Protein AF-A0A960TV09-F1 (afdb_monomer_lite)

Sequence (250 aa):
MPSRGPSNRNRPARTRDEVLQQHLTRLWRKVAARRNPPSLDRWLRKELGELNGLRRQERLMLGDMVTDAIRFGVLIVFADTWAADTSVPLTNPEALADAWEAPSGPDLWNALRALPVPVVFHWAFMRRRLDGTARPPVPAPDDRCAKVWRLLREDAPRSRNLRLRCVWNGLPPHLAPRLERRAELSGWTRPQLLDWLDHQAWRPPLWLRLRHPERLEALAAELNAADFRAEIHAGALALRGPRGIYDERC

Secondary structure (DSSP, 8-state):
----------PPPPPHHHHHHHHHHHHHHHHHTSSS---HHHHHHHHHHT-TT--HHHHHHHHHHHHHHHHTHHHHHHHHHHHH-TTS-TT-HHHHHHH-----THHHHHHHHHS-HHHHHHHHHHHHHTTT--------SSHHHHHHHHHHHHHGGG---HHHHHHHTT--GGGHHHHHHHHHHHT--HHHHHHHHHHTTSPPPEEE--SSGGGHHHHHHHHHHTT-EEEEETTEEEEESSS-GGG---

pLDDT: mean 87.01, std 14.3, range [30.16, 97.94]

Structure (mmCIF, N/CA/C/O backbone):
data_AF-A0A960TV09-F1
#
_entry.id   AF-A0A960TV09-F1
#
loop_
_atom_site.group_PDB
_atom_site.id
_atom_site.type_symbol
_atom_site.label_atom_id
_atom_site.label_alt_id
_atom_site.label_comp_id
_atom_site.label_asym_id
_atom_site.label_entity_id
_atom_site.label_seq_id
_atom_site.pdbx_PDB_ins_code
_atom_site.Cartn_x
_atom_site.Cartn_y
_atom_site.Cartn_z
_atom_site.occupancy
_atom_site.B_iso_or_equiv
_atom_site.auth_seq_id
_atom_site.auth_comp_id
_atom_site.auth_asym_id
_atom_site.auth_atom_id
_atom_site.pdbx_PDB_model_num
ATOM 1 N N . MET A 1 1 ? 47.468 -44.130 4.452 1.00 47.47 1 MET A N 1
ATOM 2 C CA . MET A 1 1 ? 47.261 -42.846 5.158 1.00 47.47 1 MET A CA 1
ATOM 3 C C . MET A 1 1 ? 46.123 -42.090 4.481 1.00 47.47 1 MET A C 1
ATOM 5 O O . MET A 1 1 ? 46.288 -41.732 3.322 1.00 47.47 1 MET A O 1
ATOM 9 N N . PRO A 1 2 ? 44.955 -41.915 5.122 1.00 44.28 2 PRO A N 1
ATOM 10 C CA . PRO A 1 2 ? 43.833 -41.213 4.509 1.00 44.28 2 PRO A CA 1
ATOM 11 C C . PRO A 1 2 ? 44.037 -39.694 4.596 1.00 44.28 2 PRO A C 1
ATOM 13 O O . PRO A 1 2 ? 44.176 -39.127 5.681 1.00 44.28 2 PRO A O 1
ATOM 16 N N . SER A 1 3 ? 44.065 -39.059 3.425 1.00 46.38 3 SER A N 1
ATOM 17 C CA . SER A 1 3 ? 44.123 -37.610 3.240 1.00 46.38 3 SER A CA 1
ATOM 18 C C . SER A 1 3 ? 42.897 -36.950 3.878 1.00 46.38 3 SER A C 1
ATOM 20 O O . SER A 1 3 ? 41.761 -37.179 3.461 1.00 46.38 3 SER A O 1
ATOM 22 N N . ARG A 1 4 ? 43.119 -36.155 4.932 1.00 46.69 4 ARG A N 1
ATOM 23 C CA . ARG A 1 4 ? 42.092 -35.303 5.540 1.00 46.69 4 ARG A CA 1
ATOM 24 C C . ARG A 1 4 ? 41.805 -34.155 4.575 1.00 46.69 4 ARG A C 1
ATOM 26 O O . ARG A 1 4 ? 42.610 -33.236 4.455 1.00 46.69 4 ARG A O 1
ATOM 33 N N . GLY A 1 5 ? 40.662 -34.226 3.894 1.00 47.59 5 GLY A N 1
ATOM 34 C CA . GLY A 1 5 ? 40.154 -33.136 3.066 1.00 47.59 5 GLY A CA 1
ATOM 35 C C . GLY A 1 5 ? 40.037 -31.828 3.863 1.00 47.59 5 GLY A C 1
ATOM 36 O O . GLY A 1 5 ? 39.834 -31.867 5.083 1.00 47.59 5 GLY A O 1
ATOM 37 N N . PRO A 1 6 ? 40.194 -30.669 3.204 1.00 46.56 6 PRO A N 1
ATOM 38 C CA . PRO A 1 6 ? 40.268 -29.386 3.879 1.00 46.56 6 PRO A CA 1
ATOM 39 C C . PRO A 1 6 ? 38.989 -29.125 4.676 1.00 46.56 6 PRO A C 1
ATOM 41 O O . PRO A 1 6 ? 37.874 -29.105 4.155 1.00 46.56 6 PRO A O 1
ATOM 44 N N . SER A 1 7 ? 39.193 -28.941 5.979 1.00 47.56 7 SER A N 1
ATOM 45 C CA . SER A 1 7 ? 38.202 -28.521 6.960 1.00 47.56 7 SER A CA 1
ATOM 46 C C . SER A 1 7 ? 37.508 -27.243 6.482 1.00 47.56 7 SER A C 1
ATOM 48 O O . SER A 1 7 ? 38.077 -26.156 6.551 1.00 47.56 7 SER A O 1
ATOM 50 N N . ASN A 1 8 ? 36.260 -27.394 6.046 1.00 47.22 8 ASN A N 1
ATOM 51 C CA . ASN A 1 8 ? 35.329 -26.335 5.673 1.00 47.22 8 ASN A CA 1
ATOM 52 C C . ASN A 1 8 ? 34.978 -25.486 6.916 1.00 47.22 8 ASN A C 1
ATOM 54 O O . ASN A 1 8 ? 33.966 -25.714 7.578 1.00 47.22 8 ASN A O 1
ATOM 58 N N . ARG A 1 9 ? 35.867 -24.565 7.306 1.00 51.53 9 ARG A N 1
ATOM 59 C CA . ARG A 1 9 ? 35.687 -23.629 8.427 1.00 51.53 9 ARG A CA 1
ATOM 60 C C . ARG A 1 9 ? 35.699 -22.195 7.908 1.00 51.53 9 ARG A C 1
ATOM 62 O O . ARG A 1 9 ? 36.542 -21.842 7.094 1.00 51.53 9 ARG A O 1
ATOM 69 N N . ASN A 1 10 ? 34.781 -21.401 8.460 1.00 44.88 10 ASN A N 1
ATOM 70 C CA . ASN A 1 10 ? 34.544 -19.966 8.252 1.00 44.88 10 ASN A CA 1
ATOM 71 C C . ASN A 1 10 ? 33.577 -19.585 7.123 1.00 44.88 10 ASN A C 1
ATOM 73 O O . ASN A 1 10 ? 33.910 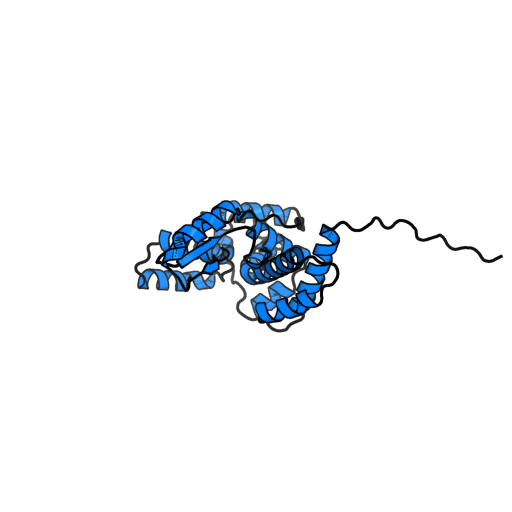-18.815 6.228 1.00 44.88 10 ASN A O 1
ATOM 77 N N . ARG A 1 11 ? 32.309 -20.000 7.247 1.00 49.94 11 ARG A N 1
ATOM 78 C CA . ARG A 1 11 ? 31.226 -19.082 6.858 1.00 49.94 11 ARG A CA 1
ATOM 79 C C . ARG A 1 11 ? 31.008 -18.095 8.013 1.00 49.94 11 ARG A C 1
ATOM 81 O O . ARG A 1 11 ? 30.793 -18.571 9.128 1.00 49.94 11 ARG A O 1
ATOM 88 N N . PRO A 1 12 ? 31.070 -16.769 7.787 1.00 57.00 12 PRO A N 1
ATOM 89 C CA . PRO A 1 12 ? 30.714 -15.799 8.817 1.00 57.00 12 PRO A CA 1
ATOM 90 C C . PRO A 1 12 ? 29.278 -16.054 9.290 1.00 57.00 12 PRO A C 1
ATOM 92 O O . PRO A 1 12 ? 28.416 -16.466 8.506 1.00 57.00 12 PRO A O 1
ATOM 95 N N . ALA A 1 13 ? 29.034 -15.862 10.588 1.00 66.69 13 ALA A N 1
ATOM 96 C CA . ALA A 1 13 ? 27.693 -15.960 11.146 1.00 66.69 13 ALA A CA 1
ATOM 97 C C . ALA A 1 13 ? 26.780 -14.964 10.417 1.00 66.69 13 ALA A C 1
ATOM 99 O O . ALA A 1 13 ? 27.124 -13.790 10.289 1.00 66.69 13 ALA A O 1
ATOM 100 N N . ARG A 1 14 ? 25.636 -15.444 9.919 1.00 76.38 14 ARG A N 1
ATOM 101 C CA . ARG A 1 14 ? 24.661 -14.597 9.223 1.00 76.38 14 ARG A CA 1
ATOM 102 C C . ARG A 1 14 ? 24.199 -13.474 10.142 1.00 76.38 14 ARG A C 1
ATOM 104 O O . ARG A 1 14 ? 23.863 -13.731 11.302 1.00 76.38 14 ARG A O 1
ATOM 111 N N . THR A 1 15 ? 24.133 -12.256 9.618 1.00 85.69 15 THR A N 1
ATOM 112 C CA . THR A 1 15 ? 23.558 -11.127 10.358 1.00 85.69 15 THR A CA 1
ATOM 113 C C . THR A 1 15 ? 22.065 -11.359 10.627 1.00 85.69 15 THR A C 1
ATOM 115 O O . THR A 1 15 ? 21.402 -12.160 9.958 1.00 85.69 15 THR A O 1
ATOM 118 N N . ARG A 1 16 ? 21.495 -10.670 11.627 1.00 85.88 16 ARG A N 1
ATOM 119 C CA . ARG A 1 16 ? 20.059 -10.806 11.930 1.00 85.88 16 ARG A CA 1
ATOM 120 C C . ARG A 1 16 ? 19.187 -10.393 10.741 1.00 85.88 16 ARG A C 1
ATOM 122 O O . ARG A 1 16 ? 18.188 -11.057 10.467 1.00 85.88 16 ARG A O 1
ATOM 129 N N . ASP A 1 17 ? 19.609 -9.369 10.007 1.00 84.44 17 ASP A N 1
ATOM 130 C CA . ASP A 1 17 ? 18.924 -8.876 8.813 1.00 84.44 17 ASP A CA 1
ATOM 131 C C . ASP A 1 17 ? 18.920 -9.912 7.686 1.00 84.44 17 ASP A C 1
ATOM 133 O O . ASP A 1 17 ? 17.880 -10.133 7.068 1.00 84.44 17 ASP A O 1
ATOM 137 N N . GLU A 1 18 ? 20.022 -10.637 7.472 1.00 86.62 18 GLU A N 1
ATOM 138 C CA . GLU A 1 18 ? 20.066 -11.739 6.502 1.00 86.62 18 GLU A CA 1
ATOM 139 C C . GLU A 1 18 ? 19.075 -12.856 6.846 1.00 86.62 18 GLU A C 1
ATOM 141 O O . GLU A 1 18 ? 18.422 -13.413 5.959 1.00 86.62 18 GLU A O 1
ATOM 146 N N . VAL A 1 19 ? 18.939 -13.191 8.133 1.00 89.94 19 VAL A N 1
ATOM 147 C CA . VAL A 1 19 ? 17.959 -14.188 8.592 1.00 89.94 19 VAL A CA 1
ATOM 148 C C . VAL A 1 19 ? 16.536 -13.701 8.307 1.00 89.94 19 VAL A C 1
ATOM 150 O O . VAL A 1 19 ? 15.722 -14.449 7.760 1.00 89.94 19 VAL A O 1
ATOM 153 N N . LEU A 1 20 ? 16.234 -12.437 8.612 1.00 89.31 20 LEU A N 1
ATOM 154 C CA . LEU A 1 20 ? 14.924 -11.837 8.348 1.00 89.31 20 LEU A CA 1
ATOM 155 C C . LEU A 1 20 ? 14.610 -11.792 6.845 1.00 89.31 20 LEU A C 1
ATOM 157 O O . LEU A 1 20 ? 13.520 -12.199 6.442 1.00 89.31 20 LEU A O 1
ATOM 161 N N . GLN A 1 21 ? 15.569 -11.400 6.004 1.00 88.56 21 GLN A N 1
ATOM 162 C CA . GLN A 1 21 ? 15.420 -11.396 4.545 1.00 88.56 21 GLN A CA 1
ATOM 163 C C . GLN A 1 21 ? 15.186 -12.804 3.974 1.00 88.56 21 GLN A C 1
ATOM 165 O O . GLN A 1 21 ? 14.387 -12.975 3.048 1.00 88.56 21 GLN A O 1
ATOM 170 N N . GLN A 1 22 ? 15.817 -13.840 4.538 1.00 91.31 22 GLN A N 1
ATOM 171 C CA . GLN A 1 22 ? 15.573 -15.233 4.143 1.00 91.31 22 GLN A CA 1
ATOM 172 C C . GLN A 1 22 ? 14.155 -15.688 4.482 1.00 91.31 22 GLN A C 1
ATOM 174 O O . GLN A 1 22 ? 13.486 -16.301 3.644 1.00 91.31 22 GLN A O 1
ATOM 179 N N . HIS A 1 23 ? 13.672 -15.372 5.686 1.00 93.44 23 HIS A N 1
ATOM 180 C CA . HIS A 1 23 ? 12.295 -15.671 6.073 1.00 93.44 23 HIS A CA 1
ATOM 181 C C . HIS A 1 23 ? 11.288 -14.918 5.207 1.00 93.44 23 HIS A C 1
ATOM 183 O O . HIS A 1 23 ? 10.333 -15.527 4.727 1.00 93.44 23 HIS A O 1
ATOM 189 N N . LEU A 1 24 ? 11.535 -13.636 4.939 1.00 92.06 24 LEU A N 1
ATOM 190 C CA . LEU A 1 24 ? 10.708 -12.817 4.061 1.00 92.06 24 LEU A CA 1
ATOM 191 C C . LEU A 1 24 ? 10.643 -13.394 2.641 1.00 92.06 24 LEU A C 1
ATOM 193 O O . LEU A 1 24 ? 9.563 -13.555 2.077 1.00 92.06 24 LEU A O 1
ATOM 197 N N . THR A 1 25 ? 11.793 -13.803 2.103 1.00 93.25 25 THR A N 1
ATOM 198 C CA . THR A 1 25 ? 11.888 -14.458 0.794 1.00 93.25 25 THR A CA 1
ATOM 199 C C . THR A 1 25 ? 11.095 -15.756 0.753 1.00 93.25 25 THR A C 1
ATOM 201 O O . THR A 1 25 ? 10.360 -16.013 -0.202 1.00 93.25 25 THR A O 1
ATOM 204 N N . ARG A 1 26 ? 11.210 -16.583 1.798 1.00 95.00 26 ARG A N 1
ATOM 205 C CA . ARG A 1 26 ? 10.452 -17.832 1.907 1.00 95.00 26 ARG A CA 1
ATOM 206 C C . ARG A 1 26 ? 8.949 -17.567 1.972 1.00 95.00 26 ARG A C 1
ATOM 208 O O . ARG A 1 26 ? 8.201 -18.250 1.275 1.00 95.00 26 ARG A O 1
ATOM 215 N N . LEU A 1 27 ? 8.515 -16.599 2.779 1.00 95.38 27 LEU A N 1
ATOM 216 C CA . LEU A 1 27 ? 7.109 -16.215 2.890 1.00 95.38 27 LEU A CA 1
ATOM 217 C C . LEU A 1 27 ? 6.571 -15.746 1.540 1.00 95.38 27 LEU A C 1
ATOM 219 O O . LEU A 1 27 ? 5.583 -16.300 1.067 1.00 95.38 27 LEU A O 1
ATOM 223 N N . TRP A 1 28 ? 7.249 -14.805 0.879 1.00 96.06 28 TRP A N 1
ATOM 224 C CA . TRP A 1 28 ? 6.801 -14.290 -0.413 1.00 96.06 28 TRP A CA 1
ATOM 225 C C . TRP A 1 28 ? 6.697 -15.376 -1.473 1.00 96.06 28 TRP A C 1
ATOM 227 O O . TRP A 1 28 ? 5.686 -15.448 -2.156 1.00 96.06 28 TRP A O 1
ATOM 237 N N . ARG A 1 29 ? 7.677 -16.284 -1.566 1.00 95.94 29 ARG A N 1
ATOM 238 C CA . ARG A 1 29 ? 7.600 -17.423 -2.497 1.00 95.94 29 ARG A CA 1
ATOM 239 C C . ARG A 1 29 ? 6.358 -18.282 -2.259 1.00 95.94 29 ARG A C 1
ATOM 241 O O . ARG A 1 29 ? 5.724 -18.696 -3.224 1.00 95.94 29 ARG A O 1
ATOM 248 N N . LYS A 1 30 ? 5.975 -18.520 -0.998 1.00 96.44 30 LYS A N 1
ATOM 249 C CA . LYS A 1 30 ? 4.732 -19.242 -0.678 1.00 96.44 30 LYS A CA 1
ATOM 250 C C . LYS A 1 30 ? 3.479 -18.455 -1.084 1.00 96.44 30 LYS A C 1
ATOM 252 O O . LYS A 1 30 ? 2.518 -19.074 -1.534 1.00 96.44 30 LYS A O 1
ATOM 257 N N . VAL A 1 31 ? 3.473 -17.125 -0.940 1.00 95.31 31 VAL A N 1
ATOM 258 C CA . VAL A 1 31 ? 2.369 -16.277 -1.433 1.00 95.31 31 VAL A CA 1
ATOM 259 C C . VAL A 1 31 ? 2.309 -16.333 -2.961 1.00 95.31 31 VAL A C 1
ATOM 261 O O . VAL A 1 31 ? 1.277 -16.696 -3.512 1.00 95.31 31 VAL A O 1
ATOM 264 N N . ALA A 1 32 ? 3.420 -16.035 -3.634 1.00 95.31 32 ALA A N 1
ATOM 265 C CA . ALA A 1 32 ? 3.565 -15.941 -5.086 1.00 95.31 32 ALA A CA 1
ATOM 266 C C . ALA A 1 32 ? 3.275 -17.258 -5.828 1.00 95.31 32 ALA A C 1
ATOM 268 O O . ALA A 1 32 ? 2.859 -17.240 -6.986 1.00 95.31 32 ALA A O 1
ATOM 269 N N . ALA A 1 33 ? 3.453 -18.406 -5.165 1.00 95.94 33 ALA A N 1
ATOM 270 C CA . ALA A 1 33 ? 3.084 -19.713 -5.706 1.00 95.94 33 ALA A CA 1
ATOM 271 C C . ALA A 1 33 ? 1.560 -19.916 -5.829 1.00 95.94 33 ALA A C 1
ATOM 273 O O . ALA A 1 33 ? 1.111 -20.841 -6.506 1.00 95.94 33 ALA A O 1
ATOM 274 N N . ARG A 1 34 ? 0.742 -19.081 -5.176 1.00 94.06 34 ARG A N 1
ATOM 275 C CA . ARG A 1 34 ? -0.719 -19.185 -5.237 1.00 94.06 34 ARG A CA 1
ATOM 276 C C . ARG A 1 34 ? -1.259 -18.529 -6.503 1.00 94.06 34 ARG A C 1
ATOM 278 O O . ARG A 1 34 ? -0.854 -17.430 -6.877 1.00 94.06 34 ARG A O 1
ATOM 285 N N . ARG A 1 35 ? -2.264 -19.170 -7.110 1.00 92.25 35 ARG A N 1
ATOM 286 C CA . ARG A 1 35 ? -2.982 -18.630 -8.277 1.00 92.25 35 ARG A CA 1
ATOM 287 C C . ARG A 1 35 ? -3.675 -17.298 -7.981 1.00 92.25 35 ARG A C 1
ATOM 289 O O . ARG A 1 35 ? -3.704 -16.441 -8.849 1.00 92.25 35 ARG A O 1
ATOM 296 N N . ASN A 1 36 ? -4.202 -17.141 -6.767 1.00 91.25 36 ASN A N 1
ATOM 297 C CA . ASN A 1 36 ? -4.878 -15.934 -6.296 1.00 91.25 36 ASN A CA 1
ATOM 298 C C . ASN A 1 36 ? -4.235 -15.454 -4.985 1.00 91.25 36 ASN A C 1
ATOM 300 O O . ASN A 1 36 ? -3.747 -16.300 -4.219 1.00 91.25 36 ASN A O 1
ATOM 304 N N . PRO A 1 37 ? -4.278 -14.143 -4.687 1.00 88.75 37 PRO A N 1
ATOM 305 C CA . PRO A 1 37 ? -3.805 -13.627 -3.410 1.00 88.75 37 PRO A CA 1
ATOM 306 C C . PRO A 1 37 ? -4.575 -14.293 -2.252 1.00 88.75 37 PRO A C 1
ATOM 308 O O . PRO A 1 37 ? -5.802 -14.418 -2.313 1.00 88.75 37 PRO A O 1
ATOM 311 N N . PRO A 1 38 ? -3.883 -14.786 -1.209 1.00 90.19 38 PRO A N 1
ATOM 312 C CA . PRO A 1 38 ? -4.542 -15.425 -0.076 1.00 90.19 38 PRO A CA 1
ATOM 313 C C . PRO A 1 38 ? -5.312 -14.403 0.773 1.00 90.19 38 PRO A C 1
ATOM 315 O O . PRO A 1 38 ? -4.982 -13.221 0.788 1.00 90.19 38 PRO A O 1
ATOM 318 N N . SER A 1 39 ? -6.272 -14.876 1.578 1.00 91.94 39 SER A N 1
ATOM 319 C CA . SER A 1 39 ? -6.755 -14.107 2.735 1.00 91.94 39 SER A CA 1
ATOM 320 C C . SER A 1 39 ? -5.590 -13.944 3.714 1.00 91.94 39 SER A C 1
ATOM 322 O O . SER A 1 39 ? -5.215 -14.897 4.408 1.00 91.94 39 SER A O 1
ATOM 324 N N . LEU A 1 40 ? -4.968 -12.762 3.688 1.00 90.69 40 LEU A N 1
ATOM 325 C CA . LEU A 1 40 ? -3.666 -12.536 4.305 1.00 90.69 40 LEU A CA 1
ATOM 326 C C . LEU A 1 40 ? -3.681 -12.789 5.803 1.00 90.69 40 LEU A C 1
ATOM 328 O O . LEU A 1 40 ? -2.775 -13.452 6.285 1.00 90.69 40 LEU A O 1
ATOM 332 N N . ASP A 1 41 ? -4.724 -12.377 6.518 1.00 88.44 41 ASP A N 1
ATOM 333 C CA . ASP A 1 41 ? -4.769 -12.506 7.977 1.00 88.44 41 ASP A CA 1
ATOM 334 C C . ASP A 1 41 ? -4.683 -13.966 8.433 1.00 88.44 41 ASP A C 1
ATOM 336 O O . ASP A 1 41 ? -3.838 -14.343 9.252 1.00 88.44 41 ASP A O 1
ATOM 340 N N . ARG A 1 42 ? -5.538 -14.827 7.866 1.00 90.62 42 ARG A N 1
ATOM 341 C CA . ARG A 1 42 ? -5.572 -16.253 8.219 1.00 90.62 42 ARG A CA 1
ATOM 342 C C . ARG A 1 42 ? -4.312 -16.963 7.738 1.00 90.62 42 ARG A C 1
ATOM 344 O O . ARG A 1 42 ? -3.785 -17.825 8.442 1.00 90.62 42 ARG A O 1
ATOM 351 N N . TRP A 1 43 ? -3.844 -16.612 6.542 1.00 94.62 43 TRP A N 1
ATOM 352 C CA . TRP A 1 43 ? -2.662 -17.222 5.952 1.00 94.62 43 TRP A CA 1
ATOM 353 C C . TRP A 1 43 ? -1.389 -16.846 6.723 1.00 94.62 43 TRP A C 1
ATOM 355 O O . TRP A 1 43 ? -0.678 -17.739 7.175 1.00 94.62 43 TRP A O 1
ATOM 365 N N . LEU A 1 44 ? -1.149 -15.558 6.977 1.00 93.31 44 LEU A N 1
ATOM 366 C CA . LEU A 1 44 ? -0.001 -15.068 7.741 1.00 93.31 44 LEU A CA 1
ATOM 367 C C . LEU A 1 44 ? 0.008 -15.620 9.162 1.00 93.31 44 LEU A C 1
ATOM 369 O O . LEU A 1 44 ? 1.059 -16.057 9.620 1.00 93.31 44 LEU A O 1
ATOM 373 N N . ARG A 1 45 ? -1.143 -15.679 9.848 1.00 92.00 45 ARG A N 1
ATOM 374 C CA . ARG A 1 45 ? -1.219 -16.270 11.195 1.00 92.00 45 ARG A CA 1
ATOM 375 C C . ARG A 1 45 ? -0.698 -17.708 11.219 1.00 92.00 45 ARG A C 1
ATOM 377 O O . ARG A 1 45 ? 0.036 -18.066 12.137 1.00 92.00 45 ARG A O 1
ATOM 384 N N . LYS A 1 46 ? -1.068 -18.518 10.223 1.00 94.75 46 LYS A N 1
ATOM 385 C CA . LYS A 1 46 ? -0.583 -19.897 10.094 1.00 94.75 46 LYS A CA 1
ATOM 386 C C . LYS A 1 46 ? 0.921 -19.921 9.805 1.00 94.75 46 LYS A C 1
ATOM 388 O O . LYS A 1 46 ? 1.685 -20.537 10.536 1.00 94.75 46 LYS A O 1
ATOM 393 N N . GLU A 1 47 ? 1.345 -19.218 8.764 1.00 95.44 47 GLU A N 1
ATOM 394 C CA . GLU A 1 47 ? 2.702 -19.321 8.213 1.00 95.44 47 GLU A CA 1
ATOM 395 C C . GLU A 1 47 ? 3.764 -18.703 9.122 1.00 95.44 47 GLU A C 1
ATOM 397 O O . GLU A 1 47 ? 4.857 -19.247 9.253 1.00 95.44 47 GLU A O 1
ATOM 402 N N . LEU A 1 48 ? 3.442 -17.595 9.795 1.00 93.25 48 LEU A N 1
ATOM 403 C CA . LEU A 1 48 ? 4.309 -16.984 10.804 1.00 93.25 48 LEU A CA 1
ATOM 404 C C . LEU A 1 48 ? 4.387 -17.836 12.078 1.00 93.25 48 LEU A C 1
ATOM 406 O O . LEU A 1 48 ? 5.398 -17.793 12.778 1.00 93.25 48 LEU A O 1
ATOM 410 N N . GLY A 1 49 ? 3.347 -18.619 12.384 1.00 91.44 49 GLY A N 1
ATOM 411 C CA . GLY A 1 49 ? 3.353 -19.582 13.488 1.00 91.44 49 GLY A CA 1
ATOM 412 C C . GLY A 1 49 ? 4.369 -20.710 13.288 1.00 91.44 49 GLY A C 1
ATOM 413 O O . GLY A 1 49 ? 4.972 -21.161 14.256 1.00 91.44 49 GLY A O 1
ATOM 414 N N . GLU A 1 50 ? 4.621 -21.098 12.035 1.00 93.31 50 GLU A N 1
ATOM 415 C CA . GLU A 1 50 ? 5.592 -22.135 11.653 1.00 93.31 50 GLU A CA 1
ATOM 416 C C . GLU A 1 50 ? 7.056 -21.635 11.652 1.00 93.31 50 GLU A C 1
ATOM 418 O O . GLU A 1 50 ? 7.989 -22.427 11.486 1.00 93.31 50 GLU A O 1
ATOM 423 N N . LEU A 1 51 ? 7.294 -20.324 11.810 1.00 92.31 51 LEU A N 1
ATOM 424 C CA . LEU A 1 51 ? 8.643 -19.751 11.819 1.00 92.31 51 LEU A CA 1
ATOM 425 C C . LEU A 1 51 ? 9.281 -19.831 13.211 1.00 92.31 51 LEU A C 1
ATOM 427 O O . LEU A 1 51 ? 9.006 -19.022 14.099 1.00 92.31 51 LEU A O 1
ATOM 431 N N . ASN A 1 52 ? 10.192 -20.787 13.367 1.00 89.62 52 ASN A N 1
ATOM 432 C CA . ASN A 1 52 ? 10.986 -20.972 14.580 1.00 89.62 52 ASN A CA 1
ATOM 433 C C . ASN A 1 52 ? 12.176 -19.991 14.651 1.00 89.62 52 ASN A C 1
ATOM 435 O O . ASN A 1 52 ? 12.685 -19.541 13.627 1.00 89.62 52 ASN A O 1
ATOM 439 N N . GLY A 1 53 ? 12.633 -19.659 15.865 1.00 88.69 53 GLY A N 1
ATOM 440 C CA . GLY A 1 53 ? 13.802 -18.785 16.092 1.00 88.69 53 GLY A CA 1
ATOM 441 C C . GLY A 1 53 ? 13.559 -17.279 15.891 1.00 88.69 53 GLY A C 1
ATOM 442 O O . GLY A 1 53 ? 14.500 -16.480 15.950 1.00 88.69 53 GLY A O 1
ATOM 443 N N . LEU A 1 54 ? 12.302 -16.877 15.675 1.00 90.44 54 LEU A N 1
ATOM 444 C CA . LEU A 1 54 ? 11.892 -15.478 15.561 1.00 90.44 54 LEU A CA 1
ATOM 445 C C . LEU A 1 54 ? 11.099 -15.020 16.790 1.00 90.44 54 LEU A C 1
ATOM 447 O O . LEU A 1 54 ? 10.170 -15.691 17.262 1.00 90.44 54 LEU A O 1
ATOM 451 N N . ARG A 1 55 ? 11.429 -13.824 17.272 1.00 90.19 55 ARG A N 1
ATOM 452 C CA . ARG A 1 55 ? 10.662 -13.085 18.276 1.00 90.19 55 ARG A CA 1
ATOM 453 C C . ARG A 1 55 ? 9.299 -12.705 17.694 1.00 90.19 55 ARG A C 1
ATOM 455 O O . ARG A 1 55 ? 9.112 -12.645 16.477 1.00 90.19 55 ARG A O 1
ATOM 462 N N . ARG A 1 56 ? 8.330 -12.428 18.569 1.00 87.38 56 ARG A N 1
ATOM 463 C CA . ARG A 1 56 ? 6.980 -11.993 18.168 1.00 87.38 56 ARG A CA 1
ATOM 464 C C . ARG A 1 56 ? 7.030 -10.767 17.252 1.00 87.38 56 ARG A C 1
ATOM 466 O O . ARG A 1 56 ? 6.434 -10.790 16.182 1.00 87.38 56 ARG A O 1
ATOM 473 N N . GLN A 1 57 ? 7.801 -9.753 17.641 1.00 83.88 57 GLN A N 1
ATOM 474 C CA . GLN A 1 57 ? 7.953 -8.503 16.894 1.00 83.88 57 GLN A CA 1
ATOM 475 C C . GLN A 1 57 ? 8.478 -8.723 15.469 1.00 83.88 57 GLN A C 1
ATOM 477 O O . GLN A 1 57 ? 7.998 -8.111 14.525 1.00 83.88 57 GLN A O 1
ATOM 482 N N . GLU A 1 58 ? 9.420 -9.646 15.285 1.00 88.56 58 GLU A N 1
ATOM 483 C CA . GLU A 1 58 ? 9.974 -9.956 13.964 1.00 88.56 58 GLU A CA 1
ATOM 484 C C . GLU A 1 58 ? 8.957 -10.668 13.081 1.00 88.56 58 GLU A C 1
ATOM 486 O O . GLU A 1 58 ? 8.863 -10.382 11.892 1.00 88.56 58 GLU A O 1
ATOM 491 N N . ARG A 1 59 ? 8.148 -11.560 13.661 1.00 90.06 59 ARG A N 1
ATOM 492 C CA . ARG A 1 59 ? 7.040 -12.196 12.942 1.00 90.06 59 ARG A CA 1
ATOM 493 C C . ARG A 1 59 ? 5.992 -11.171 12.515 1.00 90.06 59 ARG A C 1
ATOM 495 O O . ARG A 1 59 ? 5.561 -11.209 11.368 1.00 90.06 59 ARG A O 1
ATOM 502 N N . LEU A 1 60 ? 5.636 -10.234 13.396 1.00 86.06 60 LEU A N 1
ATOM 503 C CA . LEU A 1 60 ? 4.736 -9.124 13.062 1.00 86.06 60 LEU A CA 1
ATOM 504 C C . LEU A 1 60 ? 5.319 -8.246 11.952 1.00 86.06 60 LEU A C 1
ATOM 506 O O . LEU A 1 60 ? 4.629 -7.961 10.981 1.00 86.06 60 LEU A O 1
ATOM 510 N N . MET A 1 61 ? 6.603 -7.897 12.041 1.00 86.19 61 MET A N 1
ATOM 511 C CA . MET A 1 61 ? 7.295 -7.129 11.007 1.00 86.19 61 MET A CA 1
ATOM 512 C C . MET A 1 61 ? 7.263 -7.845 9.649 1.00 86.19 61 MET A C 1
ATOM 514 O O . MET A 1 61 ? 6.943 -7.216 8.644 1.00 86.19 61 MET A O 1
ATOM 518 N N . LEU A 1 62 ? 7.560 -9.149 9.608 1.00 90.88 62 LEU A N 1
ATOM 519 C CA . LEU A 1 62 ? 7.487 -9.946 8.379 1.00 90.88 62 LEU A CA 1
ATOM 520 C C . LEU A 1 62 ? 6.062 -9.991 7.813 1.00 90.88 62 LEU A C 1
ATOM 522 O O . LEU A 1 62 ? 5.886 -9.872 6.602 1.00 90.88 62 LEU A O 1
ATOM 526 N N . GLY A 1 63 ? 5.055 -10.134 8.679 1.00 91.56 63 GLY A N 1
ATOM 527 C CA . GLY A 1 63 ? 3.649 -10.069 8.288 1.00 91.56 63 GLY A CA 1
ATOM 528 C C . GLY A 1 63 ? 3.285 -8.725 7.665 1.00 91.56 63 GLY A C 1
ATOM 529 O O . GLY A 1 63 ? 2.756 -8.693 6.556 1.00 91.56 63 GLY A O 1
ATOM 530 N N . ASP A 1 64 ? 3.646 -7.625 8.326 1.00 88.12 64 ASP A N 1
ATOM 531 C CA . ASP A 1 64 ? 3.389 -6.279 7.819 1.00 88.12 64 ASP A CA 1
ATOM 532 C C . ASP A 1 64 ? 4.105 -6.040 6.475 1.00 88.12 64 ASP A C 1
ATOM 534 O O . ASP A 1 64 ? 3.519 -5.449 5.575 1.00 88.12 64 ASP A O 1
ATOM 538 N N . MET A 1 65 ? 5.339 -6.533 6.289 1.00 90.19 65 MET A N 1
ATOM 539 C CA . MET A 1 65 ? 6.057 -6.413 5.010 1.00 90.19 65 MET A CA 1
ATOM 540 C C . MET A 1 65 ? 5.344 -7.134 3.862 1.00 90.19 65 MET A C 1
ATOM 542 O O . MET A 1 65 ? 5.263 -6.591 2.762 1.00 90.19 65 MET A O 1
ATOM 546 N N . VAL A 1 66 ? 4.820 -8.341 4.098 1.00 93.88 66 VAL A N 1
ATOM 547 C CA . VAL A 1 66 ? 4.055 -9.085 3.084 1.00 93.88 66 VAL A CA 1
ATOM 548 C C . VAL A 1 66 ? 2.734 -8.379 2.768 1.00 93.88 66 VAL A C 1
ATOM 550 O O . VAL A 1 66 ? 2.366 -8.263 1.599 1.00 93.88 66 VAL A O 1
ATOM 553 N N . THR A 1 67 ? 2.042 -7.871 3.788 1.00 92.38 67 THR A N 1
ATOM 554 C CA . THR A 1 67 ? 0.808 -7.096 3.607 1.00 92.38 67 THR A CA 1
ATOM 555 C C . THR A 1 67 ? 1.063 -5.814 2.818 1.00 92.38 67 THR A C 1
ATOM 557 O O . THR A 1 67 ? 0.319 -5.526 1.883 1.00 92.38 67 THR A O 1
ATOM 560 N N . ASP A 1 68 ? 2.135 -5.080 3.127 1.00 91.38 68 ASP A N 1
ATOM 561 C CA . ASP A 1 68 ? 2.523 -3.867 2.401 1.00 91.38 68 ASP A CA 1
ATOM 562 C C . ASP A 1 68 ? 2.859 -4.172 0.934 1.00 91.38 68 ASP A C 1
ATOM 564 O O . ASP A 1 68 ? 2.437 -3.435 0.046 1.00 91.38 68 ASP A O 1
ATOM 568 N N . ALA A 1 69 ? 3.557 -5.279 0.656 1.00 94.44 69 ALA A N 1
ATOM 569 C CA . ALA A 1 69 ? 3.865 -5.695 -0.713 1.00 94.44 69 ALA A CA 1
ATOM 570 C C . ALA A 1 69 ? 2.602 -5.961 -1.549 1.00 94.44 69 ALA A C 1
ATOM 572 O O . ALA A 1 69 ? 2.552 -5.613 -2.725 1.00 94.44 69 ALA A O 1
ATOM 573 N N . ILE A 1 70 ? 1.559 -6.539 -0.950 1.00 94.25 70 ILE A N 1
ATOM 574 C CA . ILE A 1 70 ? 0.280 -6.748 -1.642 1.00 94.25 70 ILE A CA 1
ATOM 575 C C . ILE A 1 70 ? -0.496 -5.438 -1.767 1.00 94.25 70 ILE A C 1
ATOM 577 O O . ILE A 1 70 ? -0.993 -5.128 -2.848 1.00 94.25 70 ILE A O 1
ATOM 581 N N . ARG A 1 71 ? -0.567 -4.646 -0.691 1.00 92.31 71 ARG A N 1
ATOM 582 C CA . ARG A 1 71 ? -1.262 -3.351 -0.668 1.00 92.31 71 ARG A CA 1
ATOM 583 C C . ARG A 1 71 ? -0.719 -2.397 -1.726 1.00 92.31 71 ARG A C 1
ATOM 585 O O . ARG A 1 71 ? -1.492 -1.758 -2.428 1.00 92.31 71 ARG A O 1
ATOM 592 N N . PHE A 1 72 ? 0.601 -2.311 -1.847 1.00 94.88 72 PHE A N 1
ATOM 593 C CA . PHE A 1 72 ? 1.272 -1.434 -2.801 1.00 94.88 72 PHE A CA 1
ATOM 594 C C . PHE A 1 72 ? 1.589 -2.130 -4.128 1.00 94.88 72 PHE A C 1
ATOM 596 O O . PHE A 1 72 ? 2.371 -1.602 -4.909 1.00 94.88 72 PHE A O 1
ATOM 603 N N . GLY A 1 73 ? 0.969 -3.277 -4.427 1.00 95.94 73 GLY A N 1
ATOM 604 C CA . GLY A 1 73 ? 1.249 -4.056 -5.635 1.00 95.94 73 GLY A CA 1
ATOM 605 C C . GLY A 1 73 ? 1.195 -3.240 -6.931 1.00 95.94 73 GLY A C 1
ATOM 606 O O . GLY A 1 73 ? 2.075 -3.380 -7.774 1.00 95.94 73 GLY A O 1
ATOM 607 N N . VAL A 1 74 ? 0.223 -2.328 -7.061 1.00 97.12 74 VAL A N 1
ATOM 608 C CA . VAL A 1 74 ? 0.125 -1.418 -8.218 1.00 97.12 74 VAL A CA 1
ATOM 609 C C . VAL A 1 74 ? 1.344 -0.500 -8.318 1.00 97.12 74 VAL A C 1
ATOM 611 O O . VAL A 1 74 ? 1.941 -0.408 -9.386 1.00 97.12 74 VAL A O 1
ATOM 614 N N . LEU A 1 75 ? 1.738 0.145 -7.215 1.00 97.00 75 LEU A N 1
ATOM 615 C CA . LEU A 1 75 ? 2.922 1.008 -7.164 1.00 97.00 75 LEU A CA 1
ATOM 616 C C . LEU A 1 75 ? 4.188 0.236 -7.537 1.00 97.00 75 LEU A C 1
ATOM 618 O O . LEU A 1 75 ? 5.016 0.739 -8.286 1.00 97.00 75 LEU A O 1
ATOM 622 N N . ILE A 1 76 ? 4.329 -0.978 -7.003 1.00 97.44 76 ILE A N 1
ATOM 623 C CA . ILE A 1 76 ? 5.491 -1.841 -7.220 1.00 97.44 76 ILE A CA 1
ATOM 624 C C . ILE A 1 76 ? 5.610 -2.192 -8.704 1.00 97.44 76 ILE A C 1
ATOM 626 O O . ILE A 1 76 ? 6.667 -1.986 -9.288 1.00 97.44 76 ILE A O 1
ATOM 630 N N . VAL A 1 77 ? 4.525 -2.668 -9.324 1.00 97.75 77 VAL A N 1
ATOM 631 C CA . VAL A 1 77 ? 4.523 -3.023 -10.752 1.00 97.75 77 VAL A CA 1
ATOM 632 C C . VAL A 1 77 ? 4.747 -1.788 -11.624 1.00 97.75 77 VAL A C 1
ATOM 634 O O . VAL A 1 77 ? 5.507 -1.863 -12.585 1.00 97.75 77 VAL A O 1
ATOM 637 N N . PHE A 1 78 ? 4.151 -0.644 -11.278 1.00 97.62 78 PHE A N 1
ATOM 638 C CA . PHE A 1 78 ? 4.370 0.6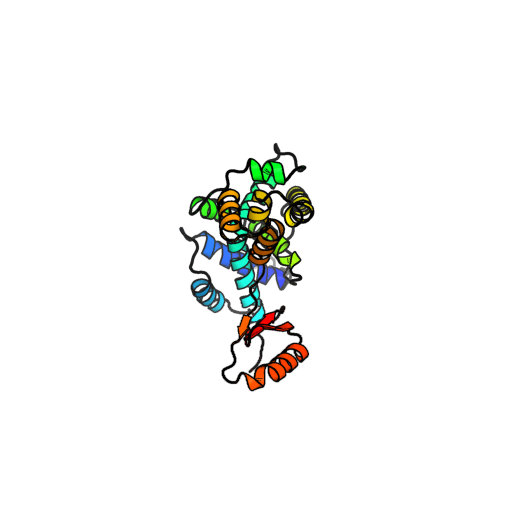15 -11.992 1.00 97.62 78 PHE A CA 1
ATOM 639 C C . PHE A 1 78 ? 5.838 1.045 -11.971 1.00 97.62 78 PHE A C 1
ATOM 641 O O . PHE A 1 78 ? 6.442 1.270 -13.018 1.00 97.62 78 PHE A O 1
ATOM 648 N N . ALA A 1 79 ? 6.409 1.153 -10.768 1.00 96.88 79 ALA A N 1
ATOM 649 C CA . ALA A 1 79 ? 7.769 1.628 -10.564 1.00 96.88 79 ALA A CA 1
ATOM 650 C C . ALA A 1 79 ? 8.789 0.686 -11.205 1.00 96.88 79 ALA A C 1
ATOM 652 O O . ALA A 1 79 ? 9.735 1.156 -11.833 1.00 96.88 79 ALA A O 1
ATOM 653 N N . ASP A 1 80 ? 8.570 -0.626 -11.095 1.00 96.31 80 ASP A N 1
ATOM 654 C CA . ASP A 1 80 ? 9.440 -1.618 -11.713 1.00 96.31 80 ASP A CA 1
ATOM 655 C C . ASP A 1 80 ? 9.355 -1.595 -13.242 1.00 96.31 80 ASP A C 1
ATOM 657 O O . ASP A 1 80 ? 10.385 -1.583 -13.906 1.00 96.31 80 ASP A O 1
ATOM 661 N N . THR A 1 81 ? 8.151 -1.475 -13.813 1.00 95.31 81 THR A N 1
ATOM 662 C CA . THR A 1 81 ? 7.982 -1.352 -15.273 1.00 95.31 81 THR A CA 1
ATOM 663 C C . THR A 1 81 ? 8.696 -0.107 -15.803 1.00 95.31 81 THR A C 1
ATOM 665 O O . THR A 1 81 ? 9.410 -0.179 -16.800 1.00 95.31 81 THR A O 1
ATOM 668 N N . TRP A 1 82 ? 8.570 1.030 -15.111 1.00 95.06 82 TRP A N 1
ATOM 669 C CA . TRP A 1 82 ? 9.257 2.266 -15.497 1.00 95.06 82 TRP A CA 1
ATOM 670 C C . TRP A 1 82 ? 10.781 2.168 -15.353 1.00 95.06 82 TRP A C 1
ATOM 672 O O . TRP A 1 82 ? 11.536 2.682 -16.183 1.00 95.06 82 TRP A O 1
ATOM 682 N N . ALA A 1 83 ? 11.245 1.503 -14.294 1.00 94.94 83 ALA A N 1
ATOM 683 C CA . ALA A 1 83 ? 12.662 1.254 -14.089 1.00 94.94 83 ALA A CA 1
ATOM 684 C C . ALA A 1 83 ? 13.222 0.318 -15.171 1.00 94.94 83 ALA A C 1
ATOM 686 O O . ALA A 1 83 ? 14.302 0.589 -15.686 1.00 94.94 83 ALA A O 1
ATOM 687 N N . ALA A 1 84 ? 12.491 -0.722 -15.569 1.00 93.31 84 ALA A N 1
ATOM 688 C CA . ALA A 1 84 ? 12.930 -1.689 -16.571 1.00 93.31 84 ALA A CA 1
ATOM 689 C C . ALA A 1 84 ? 12.911 -1.134 -18.007 1.00 93.31 84 ALA A C 1
ATOM 691 O O . ALA A 1 84 ? 13.779 -1.480 -18.810 1.00 93.31 84 ALA A O 1
ATOM 692 N N . ASP A 1 85 ? 11.956 -0.262 -18.340 1.00 92.44 85 ASP A N 1
ATOM 693 C CA . ASP A 1 85 ? 11.848 0.317 -19.678 1.00 92.44 85 ASP A CA 1
ATOM 694 C C . ASP A 1 85 ? 12.828 1.484 -19.859 1.00 92.44 85 ASP A C 1
ATOM 696 O O . ASP A 1 85 ? 12.579 2.616 -19.438 1.00 92.44 85 ASP A O 1
ATOM 700 N N . THR A 1 86 ? 13.970 1.213 -20.494 1.00 91.00 86 THR A N 1
ATOM 701 C CA . THR A 1 86 ? 15.010 2.213 -20.771 1.00 91.00 86 THR A CA 1
ATOM 702 C C . THR A 1 86 ? 14.628 3.214 -21.860 1.00 91.00 86 THR A C 1
ATOM 704 O O . THR A 1 86 ? 15.271 4.263 -21.941 1.00 91.00 86 THR A O 1
ATOM 707 N N . SER A 1 87 ? 13.588 2.933 -22.653 1.00 91.00 87 SER A N 1
ATOM 708 C CA . SER A 1 87 ? 13.099 3.829 -23.705 1.00 91.00 87 SER A CA 1
ATOM 709 C C . SER A 1 87 ? 12.265 4.984 -23.149 1.00 91.00 87 SER A C 1
ATOM 711 O O . SER A 1 87 ? 12.219 6.058 -23.749 1.00 91.00 87 SER A O 1
ATOM 713 N N . VAL A 1 88 ? 11.667 4.801 -21.968 1.00 89.00 88 VAL A N 1
ATOM 714 C CA . VAL A 1 88 ? 10.887 5.835 -21.286 1.00 89.00 88 VAL A CA 1
ATOM 715 C C . VAL A 1 88 ? 11.823 6.752 -20.482 1.00 89.00 88 VAL A C 1
ATOM 717 O O . VAL A 1 88 ? 12.549 6.287 -19.589 1.00 89.00 88 VAL A O 1
ATOM 720 N N . PRO A 1 89 ? 11.821 8.074 -20.740 1.00 90.12 89 PRO A N 1
ATOM 721 C CA . PRO A 1 89 ? 12.598 9.025 -19.954 1.00 90.12 89 PRO A CA 1
ATOM 722 C C . PRO A 1 89 ? 12.155 9.072 -18.485 1.00 90.12 89 PRO A C 1
ATOM 724 O O . PRO A 1 89 ? 10.966 9.049 -18.163 1.00 90.12 89 PRO A O 1
ATOM 727 N N . LEU A 1 90 ? 13.121 9.201 -17.574 1.00 92.06 90 LEU A N 1
ATOM 728 C CA . LEU A 1 90 ? 12.861 9.401 -16.146 1.00 92.06 90 LEU A CA 1
ATOM 729 C C . LEU A 1 90 ? 12.662 10.891 -15.836 1.00 92.06 90 LEU A C 1
ATOM 731 O O . LEU A 1 90 ? 13.528 11.516 -15.223 1.00 92.06 90 LEU A O 1
ATOM 735 N N . THR A 1 91 ? 11.568 11.477 -16.320 1.00 91.00 91 THR A N 1
ATOM 736 C CA . THR A 1 91 ? 11.337 12.931 -16.209 1.00 91.00 91 THR A CA 1
ATOM 737 C C . THR A 1 91 ? 9.941 13.310 -15.739 1.00 91.00 91 THR A C 1
ATOM 739 O O . THR A 1 91 ? 9.822 14.252 -14.966 1.00 91.00 91 THR A O 1
ATOM 742 N N . ASN A 1 92 ? 8.895 12.610 -16.189 1.00 91.19 92 ASN A N 1
ATOM 743 C CA . ASN A 1 92 ? 7.514 12.991 -15.901 1.00 91.19 92 ASN A CA 1
ATOM 744 C C . ASN A 1 92 ? 6.669 11.775 -15.468 1.00 91.19 92 ASN A C 1
ATOM 746 O O . ASN A 1 92 ? 6.120 11.076 -16.326 1.00 91.19 92 ASN A O 1
ATOM 750 N N . PRO A 1 93 ? 6.544 11.510 -14.152 1.00 94.06 93 PRO A N 1
ATOM 751 C CA . PRO A 1 93 ? 5.724 10.407 -13.654 1.00 94.06 93 PRO A CA 1
ATOM 752 C C . PRO A 1 93 ? 4.225 10.586 -13.939 1.00 94.06 93 PRO A C 1
ATOM 754 O O . PRO A 1 93 ? 3.513 9.587 -14.016 1.00 94.06 93 PRO A O 1
ATOM 757 N N . GLU A 1 94 ? 3.731 11.819 -14.104 1.00 94.38 94 GLU A N 1
ATOM 758 C CA . GLU A 1 94 ? 2.313 12.080 -14.394 1.00 94.38 94 GLU A CA 1
ATOM 759 C C . GLU A 1 94 ? 1.946 11.605 -15.800 1.00 94.38 94 GLU A C 1
ATOM 761 O O . GLU A 1 94 ? 1.023 10.808 -15.951 1.00 94.38 94 GLU A O 1
ATOM 766 N N . ALA A 1 95 ? 2.728 12.006 -16.809 1.00 93.06 95 ALA A N 1
ATOM 767 C CA . ALA A 1 95 ? 2.521 11.570 -18.191 1.00 93.06 95 ALA A CA 1
ATOM 768 C C . ALA A 1 95 ? 2.589 10.041 -18.321 1.00 93.06 95 ALA A C 1
ATOM 770 O O . ALA A 1 95 ? 1.803 9.435 -19.050 1.00 93.06 95 ALA A O 1
ATOM 771 N N . LEU A 1 96 ? 3.495 9.406 -17.571 1.00 94.38 96 LEU A N 1
ATOM 772 C CA . LEU A 1 96 ? 3.565 7.953 -17.528 1.00 94.38 96 LEU A CA 1
ATOM 773 C C . LEU A 1 96 ? 2.321 7.340 -16.874 1.00 94.38 96 LEU A C 1
ATOM 775 O O . LEU A 1 96 ? 1.771 6.389 -17.413 1.00 94.38 96 LEU A O 1
ATOM 779 N N . ALA A 1 97 ? 1.851 7.869 -15.742 1.00 95.00 97 ALA A N 1
ATOM 780 C CA . ALA A 1 97 ? 0.643 7.367 -15.084 1.00 95.00 97 ALA A CA 1
ATOM 781 C C . ALA A 1 97 ? -0.620 7.538 -15.950 1.00 95.00 97 ALA A C 1
ATOM 783 O O . ALA A 1 97 ? -1.536 6.709 -15.885 1.00 95.00 97 ALA A O 1
ATOM 784 N N . ASP A 1 98 ? -0.672 8.586 -16.773 1.00 94.56 98 ASP A N 1
ATOM 785 C CA . ASP A 1 98 ? -1.746 8.818 -17.740 1.00 94.56 98 ASP A CA 1
ATOM 786 C C . ASP A 1 98 ? -1.740 7.777 -18.859 1.00 94.56 98 ASP A C 1
ATOM 788 O O . ASP A 1 98 ? -2.782 7.188 -19.142 1.00 94.56 98 ASP A O 1
ATOM 792 N N . ALA A 1 99 ? -0.566 7.495 -19.429 1.00 93.25 99 ALA A N 1
ATOM 793 C CA . ALA A 1 99 ? -0.400 6.512 -20.498 1.00 93.25 99 ALA A CA 1
ATOM 794 C C . ALA A 1 99 ? -0.398 5.052 -20.008 1.00 93.25 99 ALA A C 1
ATOM 796 O O . ALA A 1 99 ? -0.534 4.127 -20.808 1.00 93.25 99 ALA A O 1
ATOM 797 N N . TRP A 1 100 ? -0.206 4.819 -18.707 1.00 94.56 100 TRP A N 1
ATOM 798 C CA . TRP A 1 100 ? -0.061 3.471 -18.174 1.00 94.56 100 TRP A CA 1
ATOM 799 C C . TRP A 1 100 ? -1.402 2.746 -18.059 1.00 94.56 100 TRP A C 1
ATOM 801 O O . TRP A 1 100 ? -2.232 3.041 -17.192 1.00 94.56 100 TRP A O 1
ATOM 811 N N . GLU A 1 101 ? -1.571 1.729 -18.899 1.00 92.38 101 GLU A N 1
ATOM 812 C CA . GLU A 1 101 ? -2.655 0.756 -18.809 1.00 92.38 101 GLU A CA 1
ATOM 813 C C . GLU A 1 101 ? -2.328 -0.289 -17.740 1.00 92.38 101 GLU A C 1
ATOM 815 O O . GLU A 1 101 ? -1.755 -1.348 -18.001 1.00 92.38 101 GLU A O 1
ATOM 820 N N . ALA A 1 102 ? -2.650 0.049 -16.491 1.00 88.94 102 ALA A N 1
ATOM 821 C CA . ALA A 1 102 ? -2.352 -0.818 -15.364 1.00 88.94 102 ALA A CA 1
ATOM 822 C C . ALA A 1 102 ? -3.064 -2.174 -15.491 1.00 88.94 102 ALA A C 1
ATOM 824 O O . ALA A 1 102 ? -4.285 -2.205 -15.700 1.00 88.94 102 ALA A O 1
ATOM 825 N N . PRO A 1 103 ? -2.354 -3.291 -15.254 1.00 89.94 103 PRO A N 1
ATOM 826 C CA . PRO A 1 103 ? -2.994 -4.591 -15.192 1.00 89.94 103 PRO A CA 1
ATOM 827 C C . PRO A 1 103 ? -4.025 -4.602 -14.056 1.00 89.94 103 PRO A C 1
ATOM 829 O O . PRO A 1 103 ? -3.859 -3.943 -13.024 1.00 89.94 103 PRO A O 1
ATOM 832 N N . SER A 1 104 ? -5.112 -5.347 -14.241 1.00 83.56 104 SER A N 1
ATOM 833 C CA . SER A 1 104 ? -6.210 -5.409 -13.274 1.00 83.56 104 SER A CA 1
ATOM 834 C C . SER A 1 104 ? -6.462 -6.841 -12.807 1.00 83.56 104 SER A C 1
ATOM 836 O O . SER A 1 104 ? -6.160 -7.805 -13.509 1.00 83.56 104 SER A O 1
ATOM 838 N N . GLY A 1 105 ? -6.979 -6.985 -11.583 1.00 85.12 105 GLY A N 1
ATOM 839 C CA . GLY A 1 105 ? -7.376 -8.281 -11.030 1.00 85.12 105 GLY A CA 1
ATOM 840 C C . GLY A 1 105 ? -6.268 -9.351 -11.124 1.00 85.12 105 GLY A C 1
ATOM 841 O O . GLY A 1 105 ? -5.179 -9.134 -10.583 1.00 85.12 105 GLY A O 1
ATOM 842 N N . PRO A 1 106 ? -6.518 -10.505 -11.778 1.00 89.00 106 PRO A N 1
ATOM 843 C CA . PRO A 1 106 ? -5.531 -11.579 -11.921 1.00 89.00 106 PRO A CA 1
ATOM 844 C C . PRO A 1 106 ? -4.224 -11.165 -12.608 1.00 89.00 106 PRO A C 1
ATOM 846 O O . PRO A 1 106 ? -3.169 -11.688 -12.248 1.00 89.00 106 PRO A O 1
ATOM 849 N N . ASP A 1 107 ? -4.261 -10.221 -13.551 1.00 92.69 107 ASP A N 1
ATOM 850 C CA . ASP A 1 107 ? -3.070 -9.815 -14.306 1.00 92.69 107 ASP A CA 1
ATOM 851 C C . ASP A 1 107 ? -2.109 -9.006 -13.442 1.00 92.69 107 ASP A C 1
ATOM 853 O O . ASP A 1 107 ? -0.898 -9.211 -13.505 1.00 92.69 107 ASP A O 1
ATOM 857 N N . LEU A 1 108 ? -2.640 -8.161 -12.551 1.00 94.81 108 LEU A N 1
ATOM 858 C CA . LEU A 1 108 ? -1.822 -7.443 -11.574 1.00 94.81 108 LEU A CA 1
ATOM 859 C C . LEU A 1 108 ? -1.129 -8.424 -10.630 1.00 94.81 108 LEU A C 1
ATOM 861 O O . LEU A 1 108 ? 0.057 -8.285 -10.338 1.00 94.81 108 LEU A O 1
ATOM 865 N N . TRP A 1 109 ? -1.868 -9.434 -10.164 1.00 95.44 109 TRP A N 1
ATOM 866 C CA . TRP A 1 109 ? -1.306 -10.472 -9.308 1.00 95.44 109 TRP A CA 1
ATOM 867 C C . TRP A 1 109 ? -0.211 -11.270 -10.027 1.00 95.44 109 TRP A C 1
ATOM 869 O O . TRP A 1 109 ? 0.839 -11.540 -9.443 1.00 95.44 109 TRP A O 1
ATOM 879 N N . ASN A 1 110 ? -0.426 -11.608 -11.302 1.00 95.81 110 ASN A N 1
ATOM 880 C CA . ASN A 1 110 ? 0.561 -12.283 -12.141 1.00 95.81 110 ASN A CA 1
ATOM 881 C C . ASN A 1 110 ? 1.821 -11.440 -12.358 1.00 95.81 110 ASN A C 1
ATOM 883 O O . ASN A 1 110 ? 2.919 -11.972 -12.209 1.00 95.81 110 ASN A O 1
ATOM 887 N N . ALA A 1 111 ? 1.671 -10.146 -12.642 1.00 96.50 111 ALA A N 1
ATOM 888 C CA . ALA A 1 111 ? 2.796 -9.230 -12.776 1.00 96.50 111 ALA A CA 1
ATOM 889 C C . ALA A 1 111 ? 3.588 -9.139 -11.463 1.00 96.50 111 ALA A C 1
ATOM 891 O O . ALA A 1 111 ? 4.787 -9.397 -11.441 1.00 96.50 111 ALA A O 1
ATOM 892 N N . LEU A 1 112 ? 2.907 -8.884 -10.341 1.00 96.94 112 LEU A N 1
ATOM 893 C CA . LEU A 1 112 ? 3.541 -8.726 -9.031 1.00 96.94 112 LEU A CA 1
ATOM 894 C C . LEU A 1 112 ? 4.294 -9.985 -8.575 1.00 96.94 112 LEU A C 1
ATOM 896 O O . LEU A 1 112 ? 5.402 -9.889 -8.050 1.00 96.94 112 LEU A O 1
ATOM 900 N N . ARG A 1 113 ? 3.713 -11.177 -8.765 1.00 95.88 113 ARG A N 1
ATOM 901 C CA . ARG A 1 113 ? 4.335 -12.445 -8.340 1.00 95.88 113 ARG A CA 1
ATOM 902 C C . ARG A 1 113 ? 5.477 -12.903 -9.252 1.00 95.88 113 ARG A C 1
ATOM 904 O O . ARG A 1 113 ? 6.245 -13.771 -8.840 1.00 95.88 113 ARG A O 1
ATOM 911 N N . ALA A 1 114 ? 5.569 -12.357 -10.466 1.00 95.94 114 ALA A N 1
ATOM 912 C CA . ALA A 1 114 ? 6.665 -12.616 -11.397 1.00 95.94 114 ALA A CA 1
ATOM 913 C C . ALA A 1 114 ? 7.927 -11.802 -11.064 1.00 95.94 114 ALA A C 1
ATOM 915 O O . ALA A 1 114 ? 9.023 -12.189 -11.469 1.00 95.94 114 ALA A O 1
ATOM 916 N N . LEU A 1 115 ? 7.790 -10.712 -10.302 1.00 96.19 115 LEU A N 1
ATOM 917 C CA . LEU A 1 115 ? 8.919 -9.869 -9.925 1.00 96.19 115 LEU A CA 1
ATOM 918 C C . LEU A 1 115 ? 9.902 -10.591 -8.988 1.00 96.19 115 LEU A C 1
ATOM 920 O O . LEU A 1 115 ? 9.489 -11.363 -8.110 1.00 96.19 115 LEU A O 1
ATOM 924 N N . PRO A 1 116 ? 11.212 -10.297 -9.095 1.00 94.12 116 PRO A N 1
ATOM 925 C CA . PRO A 1 116 ? 12.190 -10.758 -8.123 1.00 94.12 116 PRO A CA 1
ATOM 926 C C . PRO A 1 116 ? 11.834 -10.295 -6.706 1.00 94.12 116 PRO A C 1
ATOM 928 O O . PRO A 1 116 ? 11.476 -9.145 -6.468 1.00 94.12 116 PRO A O 1
ATOM 931 N N . VAL A 1 117 ? 12.008 -11.179 -5.724 1.00 92.75 117 VAL A N 1
ATOM 932 C CA . VAL A 1 117 ? 11.731 -10.875 -4.309 1.00 92.75 117 VAL A CA 1
ATOM 933 C C . VAL A 1 117 ? 12.407 -9.584 -3.815 1.00 92.75 117 VAL A C 1
ATOM 935 O O . VAL A 1 117 ? 11.730 -8.795 -3.151 1.00 92.75 117 VAL A O 1
ATOM 938 N N . PRO A 1 118 ? 13.696 -9.318 -4.124 1.00 90.44 118 PRO A N 1
ATOM 939 C CA . PRO A 1 118 ? 14.340 -8.080 -3.689 1.00 90.44 118 PRO A CA 1
ATOM 940 C C . PRO A 1 118 ? 13.669 -6.826 -4.259 1.00 90.44 118 PRO A C 1
ATOM 942 O O . PRO A 1 118 ? 13.534 -5.844 -3.541 1.00 90.44 118 PRO A O 1
ATOM 945 N N . VAL A 1 119 ? 13.188 -6.881 -5.505 1.00 92.69 119 VAL A N 1
ATOM 946 C CA . VAL A 1 119 ? 12.479 -5.777 -6.171 1.00 92.69 119 VAL A CA 1
ATOM 947 C C . VAL A 1 119 ? 11.171 -5.471 -5.443 1.00 92.69 119 VAL A C 1
ATOM 949 O O . VAL A 1 119 ? 10.942 -4.335 -5.033 1.00 92.69 119 VAL A O 1
ATOM 952 N N . VAL A 1 120 ? 10.342 -6.495 -5.207 1.00 95.38 120 VAL A N 1
ATOM 953 C CA . VAL A 1 120 ? 9.048 -6.343 -4.517 1.00 95.38 120 VAL A CA 1
ATOM 954 C C . VAL A 1 120 ? 9.229 -5.645 -3.173 1.00 95.38 120 VAL A C 1
ATOM 956 O O . VAL A 1 120 ? 8.548 -4.664 -2.864 1.00 95.38 120 VAL A O 1
ATOM 959 N N . PHE A 1 121 ? 10.169 -6.138 -2.366 1.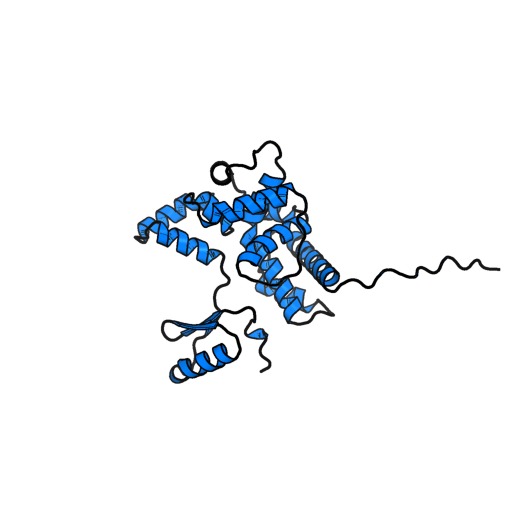00 92.44 121 PHE A N 1
ATOM 960 C CA . PHE A 1 121 ? 10.368 -5.600 -1.028 1.00 92.44 121 PHE A CA 1
ATOM 961 C C . PHE A 1 121 ? 11.165 -4.306 -0.999 1.00 92.44 121 PHE A C 1
ATOM 963 O O . PHE A 1 121 ? 10.965 -3.549 -0.054 1.00 92.44 121 PHE A O 1
ATOM 970 N N . HIS A 1 122 ? 11.988 -4.004 -2.005 1.00 91.44 122 HIS A N 1
ATOM 971 C CA . HIS A 1 122 ? 12.594 -2.684 -2.151 1.00 91.44 122 HIS A CA 1
ATOM 972 C C . HIS A 1 122 ? 11.503 -1.614 -2.244 1.00 91.44 122 HIS A C 1
ATOM 974 O O . HIS A 1 122 ? 11.412 -0.743 -1.380 1.00 91.44 122 HIS A O 1
ATOM 980 N N . TRP A 1 123 ? 10.609 -1.731 -3.225 1.00 93.88 123 TRP A N 1
ATOM 981 C CA . TRP A 1 123 ? 9.542 -0.758 -3.452 1.00 93.88 123 TRP A CA 1
ATOM 982 C C . TRP A 1 123 ? 8.574 -0.651 -2.266 1.00 93.88 123 TRP A C 1
ATOM 984 O O . TRP A 1 123 ? 8.288 0.453 -1.793 1.00 93.88 123 TRP A O 1
ATOM 994 N N . ALA A 1 124 ? 8.127 -1.790 -1.721 1.00 92.25 124 ALA A N 1
ATOM 995 C CA . ALA A 1 124 ? 7.249 -1.812 -0.549 1.00 92.25 124 ALA A CA 1
ATOM 996 C C . ALA A 1 124 ? 7.904 -1.147 0.676 1.00 92.25 124 ALA A C 1
ATOM 998 O O . ALA A 1 124 ? 7.270 -0.363 1.386 1.00 92.25 124 ALA A O 1
ATOM 999 N N . PHE A 1 125 ? 9.189 -1.429 0.916 1.00 88.44 125 PHE A N 1
ATOM 1000 C CA . PHE A 1 125 ? 9.950 -0.836 2.012 1.00 88.44 125 PHE A CA 1
ATOM 1001 C C . PHE A 1 125 ? 10.124 0.673 1.838 1.00 88.44 125 PHE A C 1
ATOM 1003 O O . PHE A 1 125 ? 9.885 1.419 2.789 1.00 88.44 125 PHE A O 1
ATOM 1010 N N . MET A 1 126 ? 10.495 1.132 0.640 1.00 88.69 126 MET A N 1
ATOM 1011 C CA . MET A 1 126 ? 10.689 2.555 0.363 1.00 88.69 126 MET A CA 1
ATOM 1012 C C . MET A 1 126 ? 9.395 3.347 0.580 1.00 88.69 126 MET A C 1
ATOM 1014 O O . MET A 1 126 ? 9.419 4.384 1.249 1.00 88.69 126 MET A O 1
ATOM 1018 N N . ARG A 1 127 ? 8.248 2.816 0.132 1.00 89.56 127 ARG A N 1
ATOM 1019 C CA . ARG A 1 127 ? 6.938 3.439 0.369 1.00 89.56 127 ARG A CA 1
ATOM 1020 C C . ARG A 1 127 ? 6.564 3.503 1.843 1.00 89.56 127 ARG A C 1
ATOM 1022 O O . ARG A 1 127 ? 6.027 4.520 2.283 1.00 89.56 127 ARG A O 1
ATOM 1029 N N . ARG A 1 128 ? 6.851 2.443 2.599 1.00 82.31 128 ARG A N 1
ATOM 1030 C CA . ARG A 1 128 ? 6.528 2.350 4.028 1.00 82.31 128 ARG A CA 1
ATOM 1031 C C . ARG A 1 128 ? 7.425 3.219 4.903 1.00 82.31 128 ARG A C 1
ATOM 1033 O O . ARG A 1 128 ? 6.969 3.744 5.912 1.00 82.31 128 ARG A O 1
ATOM 1040 N N . ARG A 1 129 ? 8.690 3.405 4.518 1.00 79.12 129 ARG A N 1
ATOM 1041 C CA . ARG A 1 129 ? 9.653 4.239 5.253 1.00 79.12 129 ARG A CA 1
ATOM 1042 C C . ARG A 1 129 ? 9.203 5.687 5.428 1.00 79.12 129 ARG A C 1
ATOM 1044 O O . ARG A 1 129 ? 9.620 6.320 6.391 1.00 79.12 129 ARG A O 1
ATOM 1051 N N . LEU A 1 130 ? 8.347 6.189 4.539 1.00 75.81 130 LEU A N 1
ATOM 1052 C CA . LEU A 1 130 ? 7.747 7.519 4.672 1.00 75.81 130 LEU A CA 1
ATOM 1053 C C . LEU A 1 130 ? 6.870 7.655 5.925 1.00 75.81 130 LEU A C 1
ATOM 1055 O O . LEU A 1 130 ? 6.730 8.758 6.437 1.00 75.81 130 LEU A O 1
ATOM 1059 N N . ASP A 1 131 ? 6.375 6.541 6.471 1.00 68.81 131 ASP A N 1
ATOM 1060 C CA . ASP A 1 131 ? 5.618 6.505 7.726 1.00 68.81 131 ASP A CA 1
ATOM 1061 C C . ASP A 1 131 ? 6.541 6.417 8.969 1.00 68.81 131 ASP A C 1
ATOM 1063 O O . ASP A 1 131 ? 6.068 6.187 10.080 1.00 68.81 131 ASP A O 1
ATOM 1067 N N . GLY A 1 132 ? 7.869 6.530 8.804 1.00 62.03 132 GLY A N 1
ATOM 1068 C CA . GLY A 1 132 ? 8.841 6.515 9.906 1.00 62.03 132 GLY A CA 1
ATOM 1069 C C . GLY A 1 132 ? 9.204 5.126 10.452 1.00 62.03 132 GLY A C 1
ATOM 1070 O O . GLY A 1 132 ? 9.796 5.018 11.524 1.00 62.03 132 GLY A O 1
ATOM 1071 N N . THR A 1 133 ? 8.870 4.035 9.752 1.00 63.53 133 THR A N 1
ATOM 1072 C CA . THR A 1 133 ? 9.133 2.673 10.253 1.00 63.53 133 THR A CA 1
ATOM 1073 C C . THR A 1 133 ? 10.606 2.263 10.130 1.00 63.53 133 THR A C 1
ATOM 1075 O O . THR A 1 133 ? 11.168 2.282 9.030 1.00 63.53 133 THR A O 1
ATOM 1078 N N . ALA A 1 134 ? 11.201 1.777 11.224 1.00 58.84 134 ALA A N 1
ATOM 1079 C CA . ALA A 1 134 ? 12.503 1.111 11.224 1.00 58.84 134 ALA A CA 1
ATOM 1080 C C . ALA A 1 134 ? 12.347 -0.359 10.794 1.00 58.84 134 ALA A C 1
ATOM 1082 O O . ALA A 1 134 ? 11.831 -1.190 11.538 1.00 58.84 134 ALA A O 1
ATOM 1083 N N . ARG A 1 135 ? 12.758 -0.680 9.568 1.00 67.25 135 ARG A N 1
ATOM 1084 C CA . ARG A 1 135 ? 12.782 -2.042 9.010 1.00 67.25 135 ARG A CA 1
ATOM 1085 C C . ARG A 1 135 ? 14.158 -2.299 8.376 1.00 67.25 135 ARG A C 1
ATOM 1087 O O . ARG A 1 135 ? 14.831 -1.319 8.034 1.00 67.25 135 ARG A O 1
ATOM 1094 N N . PRO A 1 136 ? 14.586 -3.565 8.214 1.00 64.94 136 PRO A N 1
ATOM 1095 C CA . PRO A 1 136 ? 15.865 -3.866 7.582 1.00 64.94 136 PRO A CA 1
ATOM 1096 C C . PRO A 1 136 ? 15.882 -3.291 6.159 1.00 64.94 136 PRO A C 1
ATOM 1098 O O . PRO A 1 136 ? 14.911 -3.487 5.418 1.00 64.94 136 PRO A O 1
ATOM 1101 N N . PRO A 1 137 ? 16.938 -2.558 5.771 1.00 67.75 137 PRO A N 1
ATOM 1102 C CA . PRO A 1 137 ? 17.018 -1.979 4.444 1.00 67.75 137 PRO A CA 1
ATOM 1103 C C . PRO A 1 137 ? 17.069 -3.088 3.393 1.00 67.75 137 PRO A C 1
ATOM 1105 O O . PRO A 1 137 ? 17.847 -4.036 3.500 1.00 67.75 137 PRO A O 1
ATOM 1108 N N . VAL A 1 138 ? 16.242 -2.946 2.360 1.00 75.81 138 VAL A N 1
ATOM 1109 C CA . VAL A 1 138 ? 16.386 -3.712 1.122 1.00 75.81 138 VAL A CA 1
ATOM 1110 C C . VAL A 1 138 ? 17.054 -2.778 0.113 1.00 75.81 138 VAL A C 1
ATOM 1112 O O . VAL A 1 138 ? 16.438 -1.769 -0.257 1.00 75.81 138 VAL A O 1
ATOM 1115 N N . PRO A 1 139 ? 18.321 -3.035 -0.269 1.00 73.69 139 PRO A N 1
ATOM 1116 C CA . PRO A 1 139 ? 19.040 -2.159 -1.185 1.00 73.69 139 PRO A CA 1
ATOM 1117 C C . PRO A 1 139 ? 18.292 -2.044 -2.514 1.00 73.69 139 PRO A C 1
ATOM 1119 O O . PRO A 1 139 ? 17.551 -2.952 -2.900 1.00 73.69 139 PRO A O 1
ATOM 1122 N N . ALA A 1 140 ? 18.470 -0.908 -3.191 1.00 77.31 140 ALA A N 1
ATOM 1123 C CA . ALA A 1 140 ? 17.957 -0.751 -4.544 1.00 77.31 140 ALA A CA 1
ATOM 1124 C C . ALA A 1 140 ? 18.568 -1.835 -5.445 1.00 77.31 140 ALA A C 1
ATOM 1126 O O . ALA A 1 140 ? 19.771 -2.086 -5.332 1.00 77.31 140 ALA A O 1
ATOM 1127 N N . PRO A 1 141 ? 17.768 -2.476 -6.315 1.00 81.38 141 PRO A N 1
ATOM 1128 C CA . PRO A 1 141 ? 18.295 -3.420 -7.294 1.00 81.38 141 PRO A CA 1
ATOM 1129 C C . PRO A 1 141 ? 19.356 -2.781 -8.200 1.00 81.38 141 PRO A C 1
ATOM 1131 O O . PRO A 1 141 ? 20.361 -3.419 -8.499 1.00 81.38 141 PRO A O 1
ATOM 1134 N N . ASP A 1 142 ? 19.147 -1.515 -8.583 1.00 86.88 142 ASP A N 1
ATOM 1135 C CA . ASP A 1 142 ? 20.052 -0.718 -9.412 1.00 86.88 142 ASP A CA 1
ATOM 1136 C C . ASP A 1 142 ? 19.837 0.808 -9.239 1.00 86.88 142 ASP A C 1
ATOM 1138 O O . ASP A 1 142 ? 18.912 1.272 -8.557 1.00 86.88 142 ASP A O 1
ATOM 1142 N N . ASP A 1 143 ? 20.696 1.604 -9.887 1.00 89.31 143 ASP A N 1
ATOM 1143 C CA . ASP A 1 143 ? 20.646 3.075 -9.883 1.00 89.31 143 ASP A CA 1
ATOM 1144 C C . ASP A 1 143 ? 19.373 3.646 -10.523 1.00 89.31 143 ASP A C 1
ATOM 1146 O O . ASP A 1 143 ? 18.940 4.757 -10.192 1.00 89.31 143 ASP A O 1
ATOM 1150 N N . ARG A 1 144 ? 18.770 2.921 -11.470 1.00 92.38 144 ARG A N 1
ATOM 1151 C CA . ARG A 1 144 ? 17.573 3.375 -12.180 1.00 92.38 144 ARG A CA 1
ATOM 1152 C C . ARG A 1 144 ? 16.356 3.289 -11.264 1.00 92.38 144 ARG A C 1
ATOM 1154 O O . ARG A 1 144 ? 15.605 4.262 -11.185 1.00 92.38 144 ARG A O 1
ATOM 1161 N N . CYS A 1 145 ? 16.240 2.221 -10.477 1.00 92.19 145 CYS A N 1
ATOM 1162 C CA . CYS A 1 145 ? 15.265 2.081 -9.399 1.00 92.19 145 CYS A CA 1
ATOM 1163 C C . CYS A 1 145 ? 15.386 3.234 -8.391 1.00 92.19 145 CYS A C 1
ATOM 1165 O O . CYS A 1 145 ? 14.390 3.866 -8.038 1.00 92.19 145 CYS A O 1
ATOM 1167 N N . ALA A 1 146 ? 16.611 3.582 -7.978 1.00 90.44 146 ALA A N 1
ATOM 1168 C CA . ALA A 1 146 ? 16.835 4.702 -7.062 1.00 90.44 146 ALA A CA 1
ATOM 1169 C C . ALA A 1 146 ? 16.362 6.050 -7.649 1.00 90.44 146 ALA A C 1
ATOM 1171 O O . ALA A 1 146 ? 15.749 6.859 -6.944 1.00 90.44 146 ALA A O 1
ATOM 1172 N N . LYS A 1 147 ? 16.597 6.288 -8.949 1.00 93.12 147 LYS A N 1
ATOM 1173 C CA . LYS A 1 147 ? 16.118 7.490 -9.656 1.00 93.12 147 LYS A CA 1
ATOM 1174 C C . LYS A 1 147 ? 14.594 7.528 -9.772 1.00 93.12 147 LYS A C 1
ATOM 1176 O O . LYS A 1 147 ? 14.013 8.571 -9.475 1.00 93.12 147 LYS A O 1
ATOM 1181 N N . VAL A 1 148 ? 13.962 6.415 -10.153 1.00 95.50 148 VAL A N 1
ATOM 1182 C CA . VAL A 1 148 ? 12.496 6.281 -10.217 1.00 95.50 148 VAL A CA 1
ATOM 1183 C C . VAL A 1 148 ? 11.876 6.552 -8.850 1.00 95.50 148 VAL A C 1
ATOM 1185 O O . VAL A 1 148 ? 10.954 7.359 -8.742 1.00 95.50 148 VAL A O 1
ATOM 1188 N N . TRP A 1 149 ? 12.421 5.954 -7.786 1.00 94.00 149 TRP A N 1
ATOM 1189 C CA . TRP A 1 149 ? 11.942 6.200 -6.429 1.00 94.00 149 TRP A CA 1
ATOM 1190 C C . TRP A 1 149 ? 12.000 7.683 -6.056 1.00 94.00 149 TRP A C 1
ATOM 1192 O O . TRP A 1 149 ? 11.041 8.217 -5.500 1.00 94.00 149 TRP A O 1
ATOM 1202 N N . ARG A 1 150 ? 13.121 8.352 -6.351 1.00 92.81 150 ARG A N 1
ATOM 1203 C CA . ARG A 1 150 ? 13.303 9.775 -6.047 1.00 92.81 150 ARG A CA 1
ATOM 1204 C C . ARG A 1 150 ? 12.212 10.628 -6.698 1.00 92.81 150 ARG A C 1
ATOM 1206 O O . ARG A 1 150 ? 11.586 11.407 -5.986 1.00 92.81 150 ARG A O 1
ATOM 1213 N N . LEU A 1 151 ? 11.952 10.417 -7.991 1.00 95.12 151 LEU A N 1
ATOM 1214 C CA . LEU A 1 151 ? 10.902 11.125 -8.733 1.00 95.12 151 LEU A CA 1
ATOM 1215 C C . LEU A 1 151 ? 9.519 10.858 -8.133 1.00 95.12 151 LEU A C 1
ATOM 1217 O O . LEU A 1 151 ? 8.794 11.789 -7.801 1.00 95.12 151 LEU A O 1
ATOM 1221 N N . LEU A 1 152 ? 9.175 9.587 -7.902 1.00 95.75 152 LEU A N 1
ATOM 1222 C CA . LEU A 1 152 ? 7.883 9.226 -7.312 1.00 95.75 152 LEU A CA 1
ATOM 1223 C C . LEU A 1 152 ? 7.679 9.843 -5.930 1.00 95.75 152 LEU A C 1
ATOM 1225 O O . LEU A 1 152 ? 6.610 10.367 -5.642 1.00 95.75 152 LEU A O 1
ATOM 1229 N N . ARG A 1 153 ? 8.700 9.803 -5.074 1.00 94.12 153 ARG A N 1
ATOM 1230 C CA . ARG A 1 153 ? 8.636 10.362 -3.721 1.00 94.12 153 ARG A CA 1
ATOM 1231 C C . ARG A 1 153 ? 8.441 11.879 -3.723 1.00 94.12 153 ARG A C 1
ATOM 1233 O O . ARG A 1 153 ? 7.796 12.396 -2.815 1.00 94.12 153 ARG A O 1
ATOM 1240 N N . GLU A 1 154 ? 9.044 12.583 -4.674 1.00 92.94 154 GLU A N 1
ATOM 1241 C CA . GLU A 1 154 ? 9.007 14.047 -4.747 1.00 92.94 154 GLU A CA 1
ATOM 1242 C C . GLU A 1 154 ? 7.719 14.554 -5.402 1.00 92.94 154 GLU A C 1
ATOM 1244 O O . GLU A 1 154 ? 7.075 15.459 -4.859 1.00 92.94 154 GLU A O 1
ATOM 1249 N N . ASP A 1 155 ? 7.304 13.916 -6.496 1.00 94.50 155 ASP A N 1
ATOM 1250 C CA . ASP A 1 155 ? 6.210 14.402 -7.333 1.00 94.50 155 ASP A CA 1
ATOM 1251 C C . ASP A 1 155 ? 4.863 13.805 -6.928 1.00 94.50 155 ASP A C 1
ATOM 1253 O O . ASP A 1 155 ? 3.873 14.528 -6.795 1.00 94.50 155 ASP A O 1
ATOM 1257 N N . ALA A 1 156 ? 4.798 12.493 -6.682 1.00 95.06 156 ALA A N 1
ATOM 1258 C CA . ALA A 1 156 ? 3.516 11.809 -6.540 1.00 95.06 156 ALA A CA 1
ATOM 1259 C C . ALA A 1 156 ? 2.671 12.320 -5.357 1.00 95.06 156 ALA A C 1
ATOM 1261 O O . ALA A 1 156 ? 1.494 12.586 -5.583 1.00 95.06 156 ALA A O 1
ATOM 1262 N N . PRO A 1 157 ? 3.203 12.564 -4.138 1.00 92.06 157 PRO A N 1
ATOM 1263 C CA . PRO A 1 157 ? 2.404 13.107 -3.032 1.00 92.06 157 PRO A CA 1
ATOM 1264 C C . PRO A 1 157 ? 1.827 14.506 -3.298 1.00 92.06 157 PRO A C 1
ATOM 1266 O O . PRO A 1 157 ? 0.796 14.872 -2.739 1.00 92.06 157 PRO A O 1
ATOM 1269 N N . ARG A 1 158 ? 2.499 15.306 -4.136 1.00 92.31 158 ARG A N 1
ATOM 1270 C CA . ARG A 1 158 ? 2.142 16.708 -4.426 1.00 92.31 158 ARG A CA 1
ATOM 1271 C C . ARG A 1 158 ? 1.369 16.864 -5.731 1.00 92.31 158 ARG A C 1
ATOM 1273 O O . ARG A 1 158 ? 0.809 17.928 -5.992 1.00 92.31 158 ARG A O 1
ATOM 1280 N N . SER A 1 159 ? 1.334 15.807 -6.532 1.00 94.62 159 SER A N 1
ATOM 1281 C CA . SER A 1 159 ? 0.694 15.790 -7.831 1.00 94.62 159 SER A CA 1
ATOM 1282 C C . SER A 1 159 ? -0.806 16.062 -7.726 1.00 94.62 159 SER A C 1
ATOM 1284 O O . SER A 1 159 ? -1.509 15.557 -6.837 1.00 94.62 159 SER A O 1
ATOM 1286 N N . ARG A 1 160 ? -1.298 16.864 -8.676 1.00 92.75 160 ARG A N 1
ATOM 1287 C CA . ARG A 1 160 ? -2.734 17.062 -8.922 1.00 92.75 160 ARG A CA 1
ATOM 1288 C C . ARG A 1 160 ? -3.305 15.988 -9.848 1.00 92.75 160 ARG A C 1
ATOM 1290 O O . ARG A 1 160 ? -4.531 15.861 -9.918 1.00 92.75 160 ARG A O 1
ATOM 1297 N N . ASN A 1 161 ? -2.449 15.218 -10.520 1.00 95.56 161 ASN A N 1
ATOM 1298 C CA . ASN A 1 161 ? -2.830 14.105 -11.373 1.00 95.56 161 ASN A CA 1
ATOM 1299 C C . ASN A 1 161 ? -3.374 12.951 -10.512 1.00 95.56 161 ASN A C 1
ATOM 1301 O O . ASN A 1 161 ? -2.654 12.334 -9.724 1.00 95.56 161 ASN A O 1
ATOM 1305 N N . LEU A 1 162 ? -4.667 12.643 -10.657 1.00 96.38 162 LEU A N 1
ATOM 1306 C CA . LEU A 1 162 ? -5.307 11.628 -9.819 1.00 96.38 162 LEU A CA 1
ATOM 1307 C C . LEU A 1 162 ? -4.815 10.213 -10.118 1.00 96.38 162 LEU A C 1
ATOM 1309 O O . LEU A 1 162 ? -4.792 9.380 -9.214 1.00 96.38 162 LEU A O 1
ATOM 1313 N N . ARG A 1 163 ? -4.424 9.930 -11.363 1.00 97.19 163 ARG A N 1
ATOM 1314 C CA . ARG A 1 163 ? -3.920 8.613 -11.762 1.00 97.19 163 ARG A CA 1
ATOM 1315 C C . ARG A 1 163 ? -2.605 8.327 -11.052 1.00 97.19 163 ARG A C 1
ATOM 1317 O O . ARG A 1 163 ? -2.495 7.286 -10.406 1.00 97.19 163 ARG A O 1
ATOM 1324 N N . LEU A 1 164 ? -1.672 9.281 -11.048 1.00 97.25 164 LEU A N 1
ATOM 1325 C CA . LEU A 1 164 ? -0.425 9.163 -10.288 1.00 97.25 164 LEU A CA 1
ATOM 1326 C C . LEU A 1 164 ? -0.691 9.034 -8.778 1.00 97.25 164 LEU A C 1
ATOM 1328 O O . LEU A 1 164 ? -0.075 8.203 -8.110 1.00 97.25 164 LEU A O 1
ATOM 1332 N N . ARG A 1 165 ? -1.660 9.786 -8.237 1.00 96.56 165 ARG A N 1
ATOM 1333 C CA . ARG A 1 165 ? -2.074 9.677 -6.824 1.00 96.56 165 ARG A CA 1
ATOM 1334 C C . ARG A 1 165 ? -2.686 8.324 -6.471 1.00 96.56 165 ARG A C 1
ATOM 1336 O O . ARG A 1 165 ? -2.463 7.838 -5.362 1.00 96.56 165 ARG A O 1
ATOM 1343 N N . CYS A 1 166 ? -3.422 7.699 -7.388 1.00 96.44 166 CYS A N 1
ATOM 1344 C CA . CYS A 1 166 ? -3.912 6.333 -7.216 1.00 96.44 166 CYS A CA 1
ATOM 1345 C C . CYS A 1 166 ? -2.737 5.359 -7.142 1.00 96.44 166 CYS A C 1
ATOM 1347 O O . CYS A 1 166 ? -2.614 4.639 -6.151 1.00 96.44 166 CYS A O 1
ATOM 1349 N N . VAL A 1 167 ? -1.833 5.405 -8.129 1.00 96.69 167 VAL A N 1
ATOM 1350 C CA . VAL A 1 167 ? -0.646 4.538 -8.180 1.00 96.69 167 VAL A CA 1
ATOM 1351 C C . VAL A 1 167 ? 0.169 4.659 -6.897 1.00 96.69 167 VAL A C 1
ATOM 1353 O O . VAL A 1 167 ? 0.464 3.651 -6.260 1.00 96.69 167 VAL A O 1
ATOM 1356 N N . TRP A 1 168 ? 0.456 5.887 -6.461 1.00 96.06 168 TRP A N 1
ATOM 1357 C CA . TRP A 1 168 ? 1.199 6.175 -5.232 1.00 96.06 168 TRP A CA 1
ATOM 1358 C C . TRP A 1 168 ? 0.606 5.542 -3.966 1.00 96.06 168 TRP A C 1
ATOM 1360 O O . TRP A 1 168 ? 1.335 5.157 -3.045 1.00 96.06 168 TRP A O 1
ATOM 1370 N N . ASN A 1 169 ? -0.720 5.423 -3.924 1.00 94.12 169 ASN A N 1
ATOM 1371 C CA . ASN A 1 169 ? -1.463 4.853 -2.806 1.00 94.12 169 ASN A CA 1
ATOM 1372 C C . ASN A 1 169 ? -1.831 3.370 -3.024 1.00 94.12 169 ASN A C 1
ATOM 1374 O O . ASN A 1 169 ? -2.608 2.812 -2.254 1.00 94.12 169 ASN A O 1
ATOM 1378 N N . GLY A 1 170 ? -1.247 2.710 -4.034 1.00 94.62 170 GLY A N 1
ATOM 1379 C CA . GLY A 1 170 ? -1.458 1.286 -4.317 1.00 94.62 170 GLY A CA 1
ATOM 1380 C C . GLY A 1 170 ? -2.771 0.969 -5.040 1.00 94.62 170 GLY A 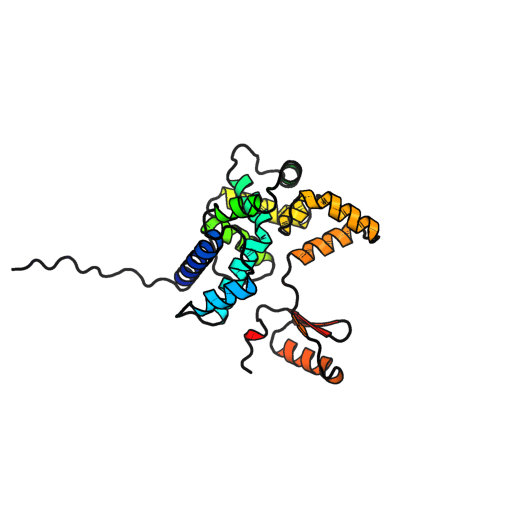C 1
ATOM 1381 O O . GLY A 1 170 ? -3.166 -0.192 -5.116 1.00 94.62 170 GLY A O 1
ATOM 1382 N N . LEU A 1 171 ? -3.447 1.982 -5.582 1.00 94.88 171 LEU A N 1
ATOM 1383 C CA . LEU A 1 171 ? -4.714 1.848 -6.295 1.00 94.88 171 LEU A CA 1
ATOM 1384 C C . LEU A 1 171 ? -4.498 1.887 -7.815 1.00 94.88 171 LEU A C 1
ATOM 1386 O O . LEU A 1 171 ? -3.677 2.670 -8.294 1.00 94.88 171 LEU A O 1
ATOM 1390 N N . PRO A 1 172 ? -5.256 1.104 -8.604 1.00 94.94 172 PRO A N 1
ATOM 1391 C CA . PRO A 1 172 ? -5.175 1.178 -10.058 1.00 94.94 172 PRO A CA 1
ATOM 1392 C C . PRO A 1 172 ? -5.522 2.582 -10.595 1.00 94.94 172 PRO A C 1
ATOM 1394 O O . PRO A 1 172 ? -6.538 3.149 -10.185 1.00 94.94 172 PRO A O 1
ATOM 1397 N N . PRO A 1 173 ? -4.751 3.139 -11.549 1.00 95.75 173 PRO A N 1
ATOM 1398 C CA . PRO A 1 173 ? -4.976 4.479 -12.101 1.00 95.75 173 PRO A CA 1
ATOM 1399 C C . PRO A 1 173 ? -6.329 4.623 -12.808 1.00 95.75 173 PRO A C 1
ATOM 1401 O O . PRO A 1 173 ? -6.931 5.692 -12.759 1.00 95.75 173 PRO A O 1
ATOM 1404 N N . HIS A 1 174 ? -6.871 3.549 -13.393 1.00 94.75 174 HIS A N 1
ATOM 1405 C CA . HIS A 1 174 ? -8.196 3.566 -14.028 1.00 94.75 174 HIS A CA 1
ATOM 1406 C C . HIS A 1 174 ? -9.353 3.797 -13.035 1.00 94.75 174 HIS A C 1
ATOM 1408 O O . HIS A 1 174 ? -10.493 3.998 -13.453 1.00 94.75 174 HIS A O 1
ATOM 1414 N N . LEU A 1 175 ? -9.097 3.774 -11.719 1.00 95.38 175 LEU A N 1
ATOM 1415 C CA . LEU A 1 175 ? -10.084 4.177 -10.716 1.00 95.38 175 LEU A CA 1
ATOM 1416 C C . LEU A 1 175 ? -10.240 5.697 -10.608 1.00 95.38 175 LEU A C 1
ATOM 1418 O O . LEU A 1 175 ? -11.254 6.134 -10.068 1.00 95.38 175 LEU A O 1
ATOM 1422 N N . ALA A 1 176 ? -9.305 6.496 -11.135 1.00 96.56 176 ALA A N 1
ATOM 1423 C CA . ALA A 1 176 ? -9.348 7.954 -11.034 1.00 96.56 176 ALA A CA 1
ATOM 1424 C C . ALA A 1 176 ? -10.700 8.562 -11.480 1.00 96.56 176 ALA A C 1
ATOM 1426 O O . ALA A 1 176 ? -11.315 9.243 -10.658 1.00 96.56 176 ALA A O 1
ATOM 1427 N N . PRO A 1 177 ? -11.268 8.235 -12.662 1.00 96.69 177 PRO A N 1
ATOM 1428 C CA . PRO A 1 177 ? -12.570 8.783 -13.063 1.00 96.69 177 PRO A CA 1
ATOM 1429 C C . PRO A 1 177 ? -13.721 8.378 -12.126 1.00 96.69 177 PRO A C 1
ATOM 1431 O O . PRO A 1 177 ? -14.662 9.136 -11.895 1.00 96.69 177 PRO A O 1
ATOM 1434 N N . ARG A 1 178 ? -13.661 7.171 -11.544 1.00 96.94 178 ARG A N 1
ATOM 1435 C CA . ARG A 1 178 ? -14.680 6.698 -10.588 1.00 96.94 178 ARG A CA 1
ATOM 1436 C C . ARG A 1 178 ? -14.576 7.423 -9.251 1.00 96.94 178 ARG A C 1
ATOM 1438 O O . ARG A 1 178 ? -15.599 7.689 -8.625 1.00 96.94 178 ARG A O 1
ATOM 1445 N N . LEU A 1 179 ? -13.357 7.727 -8.817 1.00 96.88 179 LEU A N 1
ATOM 1446 C CA . LEU A 1 179 ? -13.094 8.494 -7.605 1.00 96.88 179 LEU A CA 1
ATOM 1447 C C . LEU A 1 179 ? -13.523 9.956 -7.757 1.00 96.88 179 LEU A C 1
ATOM 1449 O O . LEU A 1 179 ? -14.105 10.501 -6.824 1.00 96.88 179 LEU A O 1
ATOM 1453 N N . GLU A 1 180 ? -13.322 10.559 -8.931 1.00 97.19 180 GLU A N 1
ATOM 1454 C CA . GLU A 1 180 ? -13.843 11.895 -9.257 1.00 97.19 180 GLU A CA 1
ATOM 1455 C C . GLU A 1 180 ? -15.365 11.925 -9.181 1.00 97.19 180 GLU A C 1
ATOM 1457 O O . GLU A 1 180 ? -15.922 12.691 -8.397 1.00 97.19 180 GLU A O 1
ATOM 1462 N N . ARG A 1 181 ? -16.038 10.990 -9.859 1.00 97.75 181 ARG A N 1
ATOM 1463 C CA . ARG A 1 181 ? -17.498 10.866 -9.773 1.00 97.75 181 ARG A CA 1
ATOM 1464 C C . ARG A 1 181 ? -17.983 10.638 -8.339 1.00 97.75 181 ARG A C 1
ATOM 1466 O O . ARG A 1 181 ? -19.004 11.178 -7.920 1.00 97.75 181 ARG A O 1
ATOM 1473 N N . ARG A 1 182 ? -17.271 9.821 -7.555 1.00 96.75 182 ARG A N 1
ATOM 1474 C CA . ARG A 1 182 ? -17.608 9.585 -6.143 1.00 96.75 182 ARG A CA 1
ATOM 1475 C C . ARG A 1 182 ? -17.459 10.857 -5.308 1.00 96.75 182 ARG A C 1
ATOM 1477 O O . ARG A 1 182 ? -18.286 11.060 -4.418 1.00 96.75 182 ARG A O 1
ATOM 1484 N N . ALA A 1 183 ? -16.431 11.662 -5.575 1.00 97.44 183 ALA A N 1
ATOM 1485 C CA . ALA A 1 183 ? -16.189 12.934 -4.907 1.00 97.44 183 ALA A CA 1
ATOM 1486 C C . ALA A 1 183 ? -17.290 13.949 -5.234 1.00 97.44 183 ALA A C 1
ATOM 1488 O O . ALA A 1 183 ? -17.845 14.534 -4.309 1.00 97.44 183 ALA A O 1
ATOM 1489 N N . GLU A 1 184 ? -17.686 14.064 -6.504 1.00 97.69 184 GLU A N 1
ATOM 1490 C CA . GLU A 1 184 ? -18.818 14.897 -6.936 1.00 97.69 184 GLU A CA 1
ATOM 1491 C C . GLU A 1 184 ? -20.105 14.528 -6.188 1.00 97.69 184 GLU A C 1
ATOM 1493 O O . GLU A 1 184 ? -20.738 15.387 -5.579 1.00 97.69 184 GLU A O 1
ATOM 1498 N N . LEU A 1 185 ? -20.446 13.235 -6.137 1.00 97.94 185 LEU A N 1
ATOM 1499 C CA . LEU A 1 185 ? -21.628 12.741 -5.416 1.00 97.94 185 LEU A CA 1
ATOM 1500 C C . LEU A 1 185 ? -21.565 12.979 -3.898 1.00 97.94 185 LEU A C 1
ATOM 1502 O O . LEU A 1 185 ? -22.600 13.056 -3.244 1.00 97.94 185 LEU A O 1
ATOM 1506 N N . SER A 1 186 ? -20.363 13.064 -3.327 1.00 97.19 186 SER A N 1
ATOM 1507 C CA . SER A 1 186 ? -20.152 13.405 -1.915 1.00 97.19 186 SER A CA 1
ATOM 1508 C C . SER A 1 186 ? -20.149 14.912 -1.640 1.00 97.19 186 SER A C 1
ATOM 1510 O O . SER A 1 186 ? -20.064 15.296 -0.474 1.00 97.19 186 SER A O 1
ATOM 1512 N N . GLY A 1 187 ? -20.128 15.764 -2.670 1.00 97.62 187 GLY A N 1
ATOM 1513 C CA . GLY A 1 187 ? -19.793 17.180 -2.506 1.00 97.62 187 GLY A CA 1
ATOM 1514 C C . GLY A 1 187 ? -18.362 17.407 -1.999 1.00 97.62 187 GLY A C 1
ATOM 1515 O O . GLY A 1 187 ? -18.090 18.406 -1.338 1.00 97.62 187 GLY A O 1
ATOM 1516 N N . TRP A 1 188 ? -17.442 16.470 -2.253 1.00 97.44 188 TRP A N 1
ATOM 1517 C CA . TRP A 1 188 ? -16.041 16.617 -1.867 1.00 97.44 188 TRP A CA 1
ATOM 1518 C C . TRP A 1 188 ? -15.309 17.544 -2.828 1.00 97.44 188 TRP A C 1
ATOM 1520 O O . TRP A 1 188 ? -15.336 17.378 -4.046 1.00 97.44 188 TRP A O 1
ATOM 1530 N N . THR A 1 189 ? -14.565 18.478 -2.253 1.00 96.25 189 THR A N 1
ATOM 1531 C CA . THR A 1 189 ? -13.567 19.260 -2.976 1.00 96.25 189 THR A CA 1
ATOM 1532 C C . THR A 1 189 ? -12.391 18.373 -3.394 1.00 96.25 189 THR A C 1
ATOM 1534 O O . THR A 1 189 ? -12.117 17.325 -2.797 1.00 96.25 189 THR A O 1
ATOM 1537 N N . ARG A 1 190 ? -11.626 18.814 -4.399 1.00 94.12 190 ARG A N 1
ATOM 1538 C CA . ARG A 1 190 ? -10.419 18.099 -4.833 1.00 94.12 190 ARG A CA 1
ATOM 1539 C C . ARG A 1 190 ? -9.414 17.871 -3.690 1.00 94.12 190 ARG A C 1
ATOM 1541 O O . ARG A 1 190 ? -8.946 16.741 -3.578 1.00 94.12 190 ARG A O 1
ATOM 1548 N N . PRO A 1 191 ? -9.104 18.854 -2.819 1.00 94.69 191 PRO A N 1
ATOM 1549 C CA . PRO A 1 191 ? -8.249 18.615 -1.657 1.00 94.69 191 PRO A CA 1
ATOM 1550 C C . PRO A 1 191 ? -8.761 17.507 -0.728 1.00 94.69 191 PRO A C 1
ATOM 1552 O O . PRO A 1 191 ? -7.962 16.682 -0.305 1.00 94.69 191 PRO A O 1
ATOM 1555 N N . GLN A 1 192 ? -10.071 17.424 -0.468 1.00 95.31 192 GLN A N 1
ATOM 1556 C CA . GLN A 1 192 ? -10.650 16.362 0.371 1.00 95.31 192 GLN A CA 1
ATOM 1557 C C . GLN A 1 192 ? -10.522 14.976 -0.266 1.00 95.31 192 GLN A C 1
ATOM 1559 O O . GLN A 1 192 ? -10.221 14.010 0.427 1.00 95.31 192 GLN A O 1
ATOM 1564 N N . LEU A 1 193 ? -10.711 14.864 -1.586 1.00 95.94 193 LEU A N 1
ATOM 1565 C CA . LEU A 1 193 ? -10.480 13.604 -2.297 1.00 95.94 193 LEU A CA 1
ATOM 1566 C C . LEU A 1 193 ? -9.011 13.161 -2.198 1.00 95.94 193 LEU A C 1
ATOM 1568 O O . LEU A 1 193 ? -8.730 11.983 -1.982 1.00 95.94 193 LEU A O 1
ATOM 1572 N N . LEU A 1 194 ? -8.079 14.100 -2.371 1.00 94.12 194 LEU A N 1
ATOM 1573 C CA . LEU A 1 194 ? -6.645 13.830 -2.288 1.00 94.12 194 LEU A CA 1
ATOM 1574 C C . LEU A 1 194 ? -6.222 13.440 -0.863 1.00 94.12 194 LEU A C 1
ATOM 1576 O O . LEU A 1 194 ? -5.488 12.470 -0.693 1.00 94.12 194 LEU A O 1
ATOM 1580 N N . ASP A 1 195 ? -6.748 14.126 0.151 1.00 91.69 195 ASP A N 1
ATOM 1581 C CA . ASP A 1 195 ? -6.542 13.778 1.559 1.00 91.69 195 ASP A CA 1
ATOM 1582 C C . ASP A 1 195 ? -7.112 12.388 1.888 1.00 91.69 195 ASP A C 1
ATOM 1584 O O . ASP A 1 195 ? -6.439 11.550 2.490 1.00 91.69 195 ASP A O 1
ATOM 1588 N N . TRP A 1 196 ? -8.322 12.075 1.414 1.00 92.81 196 TRP A N 1
ATOM 1589 C CA . TRP A 1 196 ? -8.908 10.741 1.564 1.00 92.81 196 TRP A CA 1
ATOM 1590 C C . TRP A 1 196 ? -8.043 9.649 0.918 1.00 92.81 196 TRP A C 1
ATOM 1592 O O . TRP A 1 196 ? -7.896 8.565 1.491 1.00 92.81 196 TRP A O 1
ATOM 1602 N N . LEU A 1 197 ? -7.462 9.929 -0.254 1.00 92.75 197 LEU A N 1
ATOM 1603 C CA . LEU A 1 197 ? -6.558 9.014 -0.950 1.00 92.75 197 LEU A CA 1
ATOM 1604 C C . LEU A 1 197 ? -5.269 8.765 -0.170 1.00 92.75 197 LEU A C 1
ATOM 1606 O O . LEU A 1 197 ? -4.845 7.617 -0.066 1.00 92.75 197 LEU A O 1
ATOM 1610 N N . ASP A 1 198 ? -4.666 9.802 0.404 1.00 89.25 198 ASP A N 1
ATOM 1611 C CA . ASP A 1 198 ? -3.441 9.645 1.193 1.00 89.25 198 ASP A CA 1
ATOM 1612 C C . ASP A 1 198 ? -3.687 8.804 2.449 1.00 89.25 198 ASP A C 1
ATOM 1614 O O . ASP A 1 198 ? -2.879 7.934 2.792 1.00 89.25 198 ASP A O 1
ATOM 1618 N N . HIS A 1 199 ? -4.860 8.959 3.067 1.00 87.06 199 HIS A N 1
ATOM 1619 C CA . HIS A 1 199 ? -5.295 8.097 4.162 1.00 87.06 199 HIS A CA 1
ATOM 1620 C C . HIS A 1 199 ? -5.437 6.619 3.747 1.00 87.06 199 HIS A C 1
ATOM 1622 O O . HIS A 1 199 ? -5.258 5.738 4.593 1.00 87.06 199 HIS A O 1
ATOM 1628 N N . GLN A 1 200 ? -5.667 6.308 2.460 1.00 84.31 200 GLN A N 1
ATOM 1629 C CA . GLN A 1 200 ? -5.714 4.921 1.967 1.00 84.31 200 GLN A CA 1
ATOM 1630 C C . GLN A 1 200 ? -4.356 4.224 1.956 1.00 84.31 200 GLN A C 1
ATOM 1632 O O . GLN A 1 200 ? -4.327 3.004 1.799 1.00 84.31 200 GLN A O 1
ATOM 1637 N N . ALA A 1 201 ? -3.239 4.932 2.134 1.00 81.38 201 ALA A N 1
ATOM 1638 C CA . ALA A 1 201 ? -1.921 4.312 2.275 1.00 81.38 201 ALA A CA 1
ATOM 1639 C C . ALA A 1 201 ? -1.468 4.165 3.732 1.00 81.38 201 ALA A C 1
ATOM 1641 O O . ALA A 1 201 ? -0.511 3.440 4.011 1.00 81.38 201 ALA A O 1
ATOM 1642 N N . TRP A 1 202 ? -2.163 4.800 4.675 1.00 78.06 202 TRP A N 1
ATOM 1643 C CA . TRP A 1 202 ? -1.770 4.783 6.079 1.00 78.06 202 TRP A CA 1
ATOM 1644 C C . TRP A 1 202 ? -2.220 3.500 6.767 1.00 78.06 202 TRP A C 1
ATOM 1646 O O . TRP A 1 202 ? -3.238 2.894 6.422 1.00 78.06 202 TRP A O 1
ATOM 1656 N N . ARG A 1 203 ? -1.454 3.039 7.759 1.00 73.81 203 ARG A N 1
ATOM 1657 C CA . ARG A 1 203 ? -1.952 1.991 8.656 1.00 73.81 203 ARG A CA 1
ATOM 1658 C C . ARG A 1 203 ? -3.134 2.583 9.431 1.00 73.81 203 ARG A C 1
ATOM 1660 O O . ARG A 1 203 ? -2.944 3.624 10.063 1.00 73.81 203 ARG A O 1
ATOM 1667 N N . PRO A 1 204 ? -4.325 1.962 9.388 1.00 76.94 204 PRO A N 1
ATOM 1668 C CA . PRO A 1 204 ? -5.437 2.455 10.179 1.00 76.94 204 PRO A CA 1
ATOM 1669 C C . PRO A 1 204 ? -5.049 2.418 11.664 1.00 76.94 204 PRO A C 1
ATOM 1671 O O . PRO A 1 204 ? -4.351 1.484 12.083 1.00 76.94 204 PRO A O 1
ATOM 1674 N N . PRO A 1 205 ? -5.467 3.415 12.460 1.00 82.56 205 PRO A N 1
ATOM 1675 C CA . PRO A 1 205 ? -5.305 3.332 13.899 1.00 82.56 205 PRO A CA 1
ATOM 1676 C C . PRO A 1 205 ? -6.082 2.129 14.430 1.00 82.56 205 PRO A C 1
ATOM 1678 O O . PRO A 1 205 ? -7.092 1.707 13.854 1.00 82.56 205 PRO A O 1
ATOM 1681 N N . LEU A 1 206 ? -5.621 1.587 15.550 1.00 84.19 206 LEU A N 1
ATOM 1682 C CA . LEU A 1 206 ? -6.412 0.613 16.273 1.00 84.19 206 LEU A CA 1
ATOM 1683 C C . LEU A 1 206 ? -7.491 1.354 17.053 1.00 84.19 206 LEU A C 1
ATOM 1685 O O . LEU A 1 206 ? -7.195 2.133 17.957 1.00 84.19 206 LEU A O 1
ATOM 1689 N N . TRP A 1 207 ? -8.735 1.114 16.662 1.00 89.75 207 TRP A N 1
ATOM 1690 C CA . TRP A 1 207 ? -9.903 1.691 17.303 1.00 89.75 207 TRP A CA 1
ATOM 1691 C C . TRP A 1 207 ? -10.313 0.846 18.504 1.00 89.75 207 TRP A C 1
ATOM 1693 O O . TRP A 1 207 ? -10.694 -0.315 18.348 1.00 89.75 207 TRP A O 1
ATOM 1703 N N . LEU A 1 208 ? -10.255 1.432 19.698 1.00 89.88 208 LEU A N 1
ATOM 1704 C CA . LEU A 1 208 ? -10.754 0.820 20.922 1.00 89.88 208 LEU A CA 1
ATOM 1705 C C . LEU A 1 208 ? -12.042 1.503 21.360 1.00 89.88 208 LEU A C 1
ATOM 1707 O O . LEU A 1 208 ? -12.080 2.710 21.603 1.00 89.88 208 LEU A O 1
ATOM 1711 N N . ARG A 1 209 ? -13.093 0.702 21.521 1.00 93.19 209 ARG A N 1
ATOM 1712 C CA . ARG A 1 209 ? -14.316 1.114 22.203 1.00 93.19 209 ARG A CA 1
ATOM 1713 C C . ARG A 1 209 ? -14.302 0.516 23.600 1.00 93.19 209 ARG A C 1
ATOM 1715 O O . ARG A 1 209 ? -14.344 -0.705 23.747 1.00 93.19 209 ARG A O 1
ATOM 1722 N N . LEU A 1 210 ? -14.230 1.367 24.617 1.00 91.38 210 LEU A N 1
ATOM 1723 C CA . LEU A 1 210 ? -14.279 0.896 25.993 1.00 91.38 210 LEU A CA 1
ATOM 1724 C C . LEU A 1 210 ? -15.701 0.471 26.361 1.00 91.38 210 LEU A C 1
ATOM 1726 O O . LEU A 1 210 ? -16.679 1.110 25.976 1.00 91.38 210 LEU A O 1
ATOM 1730 N N . ARG A 1 211 ? -15.800 -0.590 27.166 1.00 92.75 211 ARG A N 1
ATOM 1731 C CA . ARG A 1 211 ? -17.044 -0.958 27.857 1.00 92.75 211 ARG A CA 1
ATOM 1732 C C . ARG A 1 211 ? -17.462 0.113 28.875 1.00 92.75 211 ARG A C 1
ATOM 1734 O O . ARG A 1 211 ? -18.651 0.320 29.075 1.00 92.75 211 ARG A O 1
ATOM 1741 N N . HIS A 1 212 ? -16.467 0.758 29.479 1.00 93.31 212 HIS A N 1
ATOM 1742 C CA . HIS A 1 212 ? -16.569 1.783 30.515 1.00 93.31 212 HIS A CA 1
ATOM 1743 C C . HIS A 1 212 ? -16.090 3.126 29.940 1.00 93.31 212 HIS A C 1
ATOM 1745 O O . HIS A 1 212 ? -14.889 3.411 30.008 1.00 93.31 212 HIS A O 1
ATOM 1751 N N . PRO A 1 213 ? -16.965 3.903 29.273 1.00 93.44 213 PRO A N 1
ATOM 1752 C CA . PRO A 1 213 ? -16.580 5.147 28.601 1.00 93.44 213 PRO A CA 1
ATOM 1753 C C . PRO A 1 213 ? -16.017 6.203 29.561 1.00 93.44 213 PRO A C 1
ATOM 1755 O O . PRO A 1 213 ? -15.193 7.014 29.156 1.00 93.44 213 PRO A O 1
ATOM 1758 N N . GLU A 1 214 ? -16.381 6.155 30.840 1.00 95.38 214 GLU A N 1
ATOM 1759 C CA . GLU A 1 214 ? -15.849 7.016 31.898 1.00 95.38 214 GLU A CA 1
ATOM 1760 C C . GLU A 1 214 ? -14.336 6.849 32.119 1.00 95.38 214 GLU A C 1
ATOM 1762 O O . GLU A 1 214 ? -13.684 7.739 32.654 1.00 95.38 214 GLU A O 1
ATOM 1767 N N . ARG A 1 215 ? -13.748 5.728 31.677 1.00 94.56 215 ARG A N 1
ATOM 1768 C CA . ARG A 1 215 ? -12.305 5.453 31.800 1.00 94.56 215 ARG A CA 1
ATOM 1769 C C . ARG A 1 215 ? -11.485 5.922 30.601 1.00 94.56 215 ARG A C 1
ATOM 1771 O O . ARG A 1 215 ? -10.281 5.681 30.558 1.00 94.56 215 ARG A O 1
ATOM 1778 N N . LEU A 1 216 ? -12.124 6.525 29.604 1.00 94.62 216 LEU A N 1
ATOM 1779 C CA . LEU A 1 216 ? -11.513 6.765 28.303 1.00 94.62 216 LEU A CA 1
ATOM 1780 C C . LEU A 1 216 ? -10.352 7.768 28.376 1.00 94.62 216 LEU A C 1
ATOM 1782 O O . LEU A 1 216 ? -9.299 7.511 27.798 1.00 94.62 216 LEU A O 1
ATOM 1786 N N . GLU A 1 217 ? -10.509 8.852 29.137 1.00 95.62 217 GLU A N 1
ATOM 1787 C CA . GLU A 1 217 ? -9.450 9.850 29.347 1.00 95.62 217 GLU A CA 1
ATOM 1788 C C . GLU A 1 217 ? -8.271 9.286 30.146 1.00 95.62 217 GLU A C 1
ATOM 1790 O O . GLU A 1 217 ? -7.119 9.461 29.749 1.00 95.62 217 GLU A O 1
ATOM 1795 N N . ALA A 1 218 ? -8.554 8.545 31.223 1.00 95.38 218 ALA A N 1
ATOM 1796 C CA . ALA A 1 218 ? -7.525 7.899 32.037 1.00 95.38 218 ALA A CA 1
ATOM 1797 C C . ALA A 1 218 ? -6.694 6.908 31.206 1.00 95.38 218 ALA A C 1
ATOM 1799 O O . ALA A 1 218 ? -5.467 6.965 31.220 1.00 95.38 218 ALA A O 1
ATOM 1800 N N . LEU A 1 219 ? -7.354 6.061 30.406 1.00 93.75 219 LEU A N 1
ATOM 1801 C CA . LEU A 1 219 ? -6.658 5.116 29.533 1.00 93.75 219 LEU A CA 1
ATOM 1802 C C . LEU A 1 219 ? -5.863 5.828 28.426 1.00 93.75 219 LEU A C 1
ATOM 1804 O O . LEU A 1 219 ? -4.762 5.397 28.094 1.00 93.75 219 LEU A O 1
ATOM 1808 N N . ALA A 1 220 ? -6.384 6.918 27.850 1.00 93.94 220 ALA A N 1
ATOM 1809 C CA . ALA A 1 220 ? -5.632 7.708 26.875 1.00 93.94 220 ALA A CA 1
ATOM 1810 C C . ALA A 1 220 ? -4.329 8.251 27.479 1.00 93.94 220 ALA A C 1
ATOM 1812 O O . ALA A 1 220 ? -3.281 8.192 26.836 1.00 93.94 220 ALA A O 1
ATOM 1813 N N . ALA A 1 221 ? -4.387 8.755 28.716 1.00 94.31 221 ALA A N 1
ATOM 1814 C CA . ALA A 1 221 ? -3.220 9.256 29.433 1.00 94.31 221 ALA A CA 1
ATOM 1815 C C . ALA A 1 221 ? -2.201 8.142 29.726 1.00 94.31 221 ALA A C 1
ATOM 1817 O O . ALA A 1 221 ? -1.015 8.330 29.458 1.00 94.31 221 ALA A O 1
ATOM 1818 N N . GLU A 1 222 ? -2.656 6.975 30.195 1.00 93.38 222 GLU A N 1
ATOM 1819 C CA . GLU A 1 222 ? -1.802 5.798 30.426 1.00 93.38 222 GLU A CA 1
ATOM 1820 C C . GLU A 1 222 ? -1.078 5.359 29.144 1.00 93.38 222 GLU A C 1
ATOM 1822 O O . GLU A 1 222 ? 0.136 5.159 29.145 1.00 93.38 222 GLU A O 1
ATOM 1827 N N . LEU A 1 223 ? -1.802 5.272 28.026 1.00 90.75 223 LEU A N 1
ATOM 1828 C CA . LEU A 1 223 ? -1.235 4.853 26.743 1.00 90.75 223 LEU A CA 1
ATOM 1829 C C . LEU A 1 223 ? -0.243 5.884 26.193 1.00 90.75 223 LEU A C 1
ATOM 1831 O O . LEU A 1 223 ? 0.822 5.504 25.708 1.00 90.75 223 LEU A O 1
ATOM 1835 N N . ASN A 1 224 ? -0.543 7.180 26.313 1.00 91.06 224 ASN A N 1
ATOM 1836 C CA . ASN A 1 224 ? 0.397 8.237 25.935 1.00 91.06 224 ASN A CA 1
ATOM 1837 C C . ASN A 1 224 ? 1.675 8.211 26.793 1.00 91.06 224 ASN A C 1
ATOM 1839 O O . ASN A 1 224 ? 2.767 8.400 26.263 1.00 91.06 224 ASN A O 1
ATOM 1843 N N . ALA A 1 225 ? 1.562 7.911 28.092 1.00 90.25 225 ALA A N 1
ATOM 1844 C CA . ALA A 1 225 ? 2.715 7.737 28.979 1.00 90.25 225 ALA A CA 1
ATOM 1845 C C . ALA A 1 225 ? 3.553 6.484 28.647 1.00 90.25 225 ALA A C 1
ATOM 1847 O O . ALA A 1 225 ? 4.735 6.432 28.976 1.00 90.25 225 ALA A O 1
ATOM 1848 N N . ALA A 1 226 ? 2.963 5.491 27.974 1.00 85.12 226 ALA A N 1
ATOM 1849 C CA . ALA A 1 226 ? 3.624 4.270 27.510 1.00 85.12 226 ALA A CA 1
ATOM 1850 C C . ALA A 1 226 ? 4.190 4.371 26.071 1.00 85.12 226 ALA A C 1
ATOM 1852 O O . ALA A 1 226 ? 4.454 3.346 25.433 1.00 85.12 226 ALA A O 1
ATOM 1853 N N . ASP A 1 227 ? 4.389 5.594 25.564 1.00 83.12 227 ASP A N 1
ATOM 1854 C CA . ASP A 1 227 ? 4.871 5.916 24.210 1.00 83.12 227 ASP A CA 1
ATOM 1855 C C . ASP A 1 227 ? 3.931 5.488 23.063 1.00 83.12 227 ASP A C 1
ATOM 1857 O O . ASP A 1 227 ? 4.357 5.336 21.910 1.00 83.12 227 ASP A O 1
ATOM 1861 N N . PHE A 1 228 ? 2.637 5.301 23.335 1.00 83.44 228 PHE A N 1
ATOM 1862 C CA . PHE A 1 228 ? 1.631 5.257 22.273 1.00 83.44 228 PHE A CA 1
ATOM 1863 C C . PHE A 1 228 ? 1.139 6.668 21.947 1.00 83.44 228 PHE A C 1
ATOM 1865 O O . PHE A 1 228 ? 1.254 7.588 22.744 1.00 83.44 228 PHE A O 1
ATOM 1872 N N . ARG A 1 229 ? 0.552 6.849 20.763 1.00 87.44 229 ARG A N 1
ATOM 1873 C CA . ARG A 1 229 ? -0.220 8.049 20.429 1.00 87.44 229 ARG A CA 1
ATOM 1874 C C . ARG A 1 229 ? -1.701 7.701 20.493 1.00 87.44 229 ARG A C 1
ATOM 1876 O O . ARG A 1 229 ? -2.235 7.101 19.556 1.00 87.44 229 ARG A O 1
ATOM 1883 N N . ALA A 1 230 ? -2.333 8.048 21.607 1.00 91.75 230 ALA A N 1
ATOM 1884 C CA . ALA A 1 230 ? -3.746 7.829 21.878 1.00 91.75 230 ALA A CA 1
ATOM 1885 C C . ALA A 1 230 ? -4.539 9.127 21.716 1.00 91.75 230 ALA A C 1
ATOM 1887 O O . ALA A 1 230 ? -4.307 10.104 22.427 1.00 91.75 230 ALA A O 1
ATOM 1888 N N . GLU A 1 231 ? -5.495 9.120 20.788 1.00 9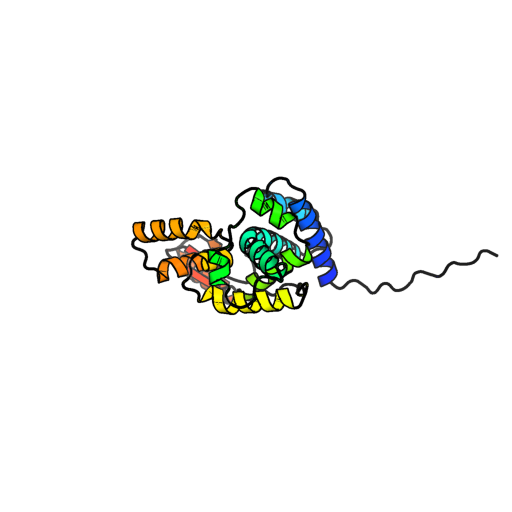3.75 231 GLU A N 1
ATOM 1889 C CA . GLU A 1 231 ? -6.387 10.248 20.523 1.00 93.75 231 GLU A CA 1
ATOM 1890 C C . GLU A 1 231 ? -7.845 9.833 20.720 1.00 93.75 231 GLU A C 1
ATOM 1892 O O . GLU A 1 231 ? -8.266 8.764 20.276 1.00 93.75 231 GLU A O 1
ATOM 1897 N N . ILE A 1 232 ? -8.628 10.690 21.368 1.00 93.44 232 ILE A N 1
ATOM 1898 C CA . ILE A 1 232 ? -10.053 10.464 21.604 1.00 93.44 232 ILE A CA 1
ATOM 1899 C C . ILE A 1 232 ? -10.837 10.994 20.406 1.00 93.44 232 ILE A C 1
ATOM 1901 O O . ILE A 1 232 ? -10.749 12.175 20.084 1.00 93.44 232 ILE A O 1
ATOM 1905 N N . HIS A 1 233 ? -11.648 10.142 19.779 1.00 92.75 233 HIS A N 1
ATOM 1906 C CA . HIS A 1 233 ? -12.554 10.539 18.700 1.00 92.75 233 HIS A CA 1
ATOM 1907 C C . HIS A 1 233 ? -13.929 9.915 18.925 1.00 92.75 233 HIS A C 1
ATOM 1909 O O . HIS A 1 233 ? -14.055 8.693 18.979 1.00 92.75 233 HIS A O 1
ATOM 1915 N N . ALA A 1 234 ? -14.962 10.752 19.051 1.00 90.56 234 ALA A N 1
ATOM 1916 C CA . ALA A 1 234 ? -16.365 10.333 19.167 1.00 90.56 234 ALA A CA 1
ATOM 1917 C C . ALA A 1 234 ? -16.622 9.205 20.199 1.00 90.56 234 ALA A C 1
ATOM 1919 O O . ALA A 1 234 ? -17.369 8.263 19.935 1.00 90.56 234 ALA A O 1
ATOM 1920 N N . GLY A 1 235 ? -15.987 9.279 21.376 1.00 89.94 235 GLY A N 1
ATOM 1921 C CA . GLY A 1 235 ? -16.151 8.277 22.440 1.00 89.94 235 GLY A CA 1
ATOM 1922 C C . GLY A 1 235 ? -15.405 6.955 22.206 1.00 89.94 235 GLY A C 1
ATOM 1923 O O . GLY A 1 235 ? -15.695 5.957 22.8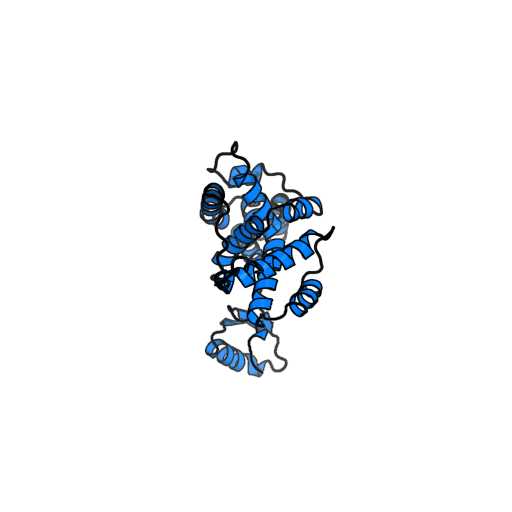66 1.00 89.94 235 GLY A O 1
ATOM 1924 N N . ALA A 1 236 ? -14.445 6.934 21.281 1.00 92.75 236 ALA A N 1
ATOM 1925 C CA . ALA A 1 236 ? -13.504 5.840 21.070 1.00 92.75 236 ALA A CA 1
ATOM 1926 C C . ALA A 1 236 ? -12.056 6.347 21.147 1.00 92.75 236 ALA A C 1
ATOM 1928 O O . ALA A 1 236 ? -11.791 7.535 20.961 1.00 92.75 236 ALA A O 1
ATOM 1929 N N . LEU A 1 237 ? -11.114 5.436 21.395 1.00 92.62 237 LEU A N 1
ATOM 1930 C CA . LEU A 1 237 ? -9.683 5.722 21.303 1.00 92.62 237 LEU A CA 1
ATOM 1931 C C . LEU A 1 237 ? -9.147 5.271 19.949 1.00 92.62 237 LEU A C 1
ATOM 1933 O O . LEU A 1 237 ? -9.300 4.110 19.570 1.00 92.62 237 LEU A O 1
ATOM 1937 N N . ALA A 1 238 ? -8.482 6.181 19.249 1.00 91.75 238 ALA A N 1
ATOM 1938 C CA . ALA A 1 238 ? -7.632 5.883 18.112 1.00 91.75 238 ALA A CA 1
ATOM 1939 C C . ALA A 1 238 ? -6.192 5.735 18.602 1.00 91.75 238 ALA A C 1
ATOM 1941 O O . ALA A 1 238 ? -5.578 6.711 19.034 1.00 91.75 238 ALA A O 1
ATOM 1942 N N . LEU A 1 239 ? -5.639 4.529 18.502 1.00 87.00 239 LEU A N 1
ATOM 1943 C CA . LEU A 1 239 ? -4.246 4.269 18.850 1.00 87.00 239 LEU A CA 1
ATOM 1944 C C . LEU A 1 239 ? -3.367 4.196 17.611 1.00 87.00 239 LEU A C 1
ATOM 1946 O O . LEU A 1 239 ? -3.623 3.423 16.683 1.00 87.00 239 LEU A O 1
ATOM 1950 N N . ARG A 1 240 ? -2.300 4.993 17.621 1.00 78.38 240 ARG A N 1
ATOM 1951 C CA . ARG A 1 240 ? -1.243 5.019 16.610 1.00 78.38 240 ARG A CA 1
ATOM 1952 C C . ARG A 1 240 ? 0.101 4.804 17.298 1.00 78.38 240 ARG A C 1
ATOM 1954 O O . ARG A 1 240 ? 0.330 5.288 18.399 1.00 78.38 240 ARG A O 1
ATOM 1961 N N . GLY A 1 241 ? 1.011 4.094 16.647 1.00 66.56 241 GLY A N 1
ATOM 1962 C CA . GLY A 1 241 ? 2.350 3.888 17.185 1.00 66.56 241 GLY A CA 1
ATOM 1963 C C . GLY A 1 241 ? 3.124 2.804 16.441 1.00 66.56 241 GLY A C 1
ATOM 1964 O O . GLY A 1 241 ? 2.531 2.023 15.690 1.00 66.56 241 GLY A O 1
ATOM 1965 N N . PRO A 1 242 ? 4.454 2.751 16.632 1.00 54.28 242 PRO A N 1
ATOM 1966 C CA . PRO A 1 242 ? 5.294 1.692 16.076 1.00 54.28 242 PRO A CA 1
ATOM 1967 C C . PRO A 1 242 ? 5.057 0.338 16.764 1.00 54.28 242 PRO A C 1
ATOM 1969 O O . PRO A 1 242 ? 5.384 -0.700 16.191 1.00 54.28 242 PRO A O 1
ATOM 1972 N N . ARG A 1 243 ? 4.491 0.353 17.977 1.00 53.44 243 ARG A N 1
ATOM 1973 C CA . ARG A 1 243 ? 4.116 -0.820 18.769 1.00 53.44 243 ARG A CA 1
ATOM 1974 C C . ARG A 1 243 ? 2.665 -1.192 18.484 1.00 53.44 243 ARG A C 1
ATOM 1976 O O . ARG A 1 243 ? 1.790 -0.328 18.478 1.00 53.44 243 ARG A O 1
ATOM 1983 N N . GLY A 1 244 ? 2.398 -2.470 18.235 1.00 52.16 244 GLY A N 1
ATOM 1984 C CA . GLY A 1 244 ? 1.017 -2.964 18.237 1.00 52.16 244 GLY A CA 1
ATOM 1985 C C . GLY A 1 244 ? 0.539 -3.179 19.676 1.00 52.16 244 GLY A C 1
ATOM 1986 O O . GLY A 1 244 ? 1.366 -3.399 20.550 1.00 52.16 244 GLY A O 1
ATOM 1987 N N . ILE A 1 245 ? -0.777 -3.236 19.935 1.00 47.50 245 ILE A N 1
ATOM 1988 C CA . ILE A 1 245 ? -1.311 -3.688 21.251 1.00 47.50 245 ILE A CA 1
ATOM 1989 C C . ILE A 1 245 ? -0.784 -5.079 21.636 1.00 47.50 245 ILE A C 1
ATOM 1991 O O . ILE A 1 245 ? -0.690 -5.452 22.797 1.00 47.50 245 ILE A O 1
ATOM 1995 N N . TYR A 1 246 ? -0.379 -5.857 20.640 1.00 41.12 246 TYR A N 1
ATOM 1996 C CA . TYR A 1 246 ? 0.284 -7.136 20.823 1.00 41.12 246 TYR A CA 1
ATOM 1997 C C . TYR A 1 246 ? 1.678 -7.044 21.471 1.00 41.12 246 TYR A C 1
ATOM 1999 O O . TYR A 1 246 ? 2.233 -8.085 21.805 1.00 41.12 246 TYR A O 1
ATOM 2007 N N . ASP A 1 247 ? 2.266 -5.865 21.643 1.00 40.81 247 ASP A N 1
ATOM 2008 C CA . ASP A 1 247 ? 3.559 -5.704 22.317 1.00 40.81 247 ASP A CA 1
ATOM 2009 C C . ASP A 1 247 ? 3.424 -5.456 23.828 1.00 40.81 247 ASP A C 1
ATOM 2011 O O . ASP A 1 247 ? 4.438 -5.435 24.527 1.00 40.81 247 ASP A O 1
ATOM 2015 N N . GLU A 1 248 ? 2.201 -5.346 24.358 1.00 35.84 248 GLU A N 1
ATOM 2016 C CA . GLU A 1 248 ? 1.997 -5.273 25.801 1.00 35.84 248 GLU A CA 1
ATOM 2017 C C . GLU A 1 248 ? 2.110 -6.663 26.438 1.00 35.84 248 GLU A C 1
ATOM 2019 O O . GLU A 1 248 ? 1.448 -7.632 26.047 1.00 35.84 248 GLU A O 1
ATOM 2024 N N . ARG A 1 249 ? 3.003 -6.764 27.428 1.00 30.16 249 ARG A N 1
ATOM 2025 C CA . ARG A 1 249 ? 2.946 -7.819 28.437 1.00 30.16 249 ARG A CA 1
ATOM 2026 C C . ARG A 1 249 ? 1.761 -7.473 29.341 1.00 30.16 249 ARG A C 1
ATOM 2028 O O . ARG A 1 249 ? 1.934 -6.684 30.263 1.00 30.16 249 ARG A O 1
ATOM 2035 N N . CYS A 1 250 ? 0.580 -7.998 29.028 1.00 32.12 250 CYS A N 1
ATOM 2036 C CA . CYS A 1 250 ? -0.440 -8.192 30.055 1.00 32.12 250 CYS A CA 1
ATOM 2037 C C . CYS A 1 250 ? 0.005 -9.321 30.987 1.00 32.12 250 CYS A C 1
ATOM 2039 O O . CYS A 1 250 ? 0.527 -10.335 30.458 1.00 32.12 250 CYS A O 1
#

Radius of gyration: 21.71 Å; chains: 1; bounding box: 69×62×56 Å

Foldseek 3Di:
DDDDDDDPDDDPDDDPQNVLLVLLQVVLLVQLPDLAGDPLVVVLVVSLVPDPPDDPLSSVVSSVLNVLLLQLLLLLLLLVVCLPDPVDDLDDVLVSLVPDPGDDHSVSSNSSSPDDSLSSSQRSVLLCCVVVDDDRHSDDPDPSSVSSSVCLVVAQLVDLRVSSLCSSLNHHSVCSVVLVVVCVVVVHDSVRSSVVSVVSNDDFFDKAQDPPLVCQVVVCVVCVVVVWNWDDDPSITGIDDNDDPVPDPD